Protein AF-A0A7W1GLZ8-F1 (afdb_monomer)

Radius of gyration: 28.2 Å; Cα contacts (8 Å, |Δi|>4): 430; chains: 1; bounding box: 123×37×36 Å

Sequence (224 aa):
MRRMLRWALPVAVAASWLTFAAGAQAREQQVHSVVVGSRVSRSPLETRRFWTVERRAAATPLDRTRSASAAPSWAPPGITGLVGHGISTMGILYVEDQTGALYSCSATSVTSQGQNLIWTAGHCVNDQHVFMISGEFIPGANSPSDTPYGIWPLTAFYTSSTWAQYSSCTTNCPWGSDYAAAVAAPVGGQTLAGRVGSVGIAFGNTNLISAAVAAYGFPTVSPF

Solvent-accessible surface area (backbone atoms only — not comparable to full-atom values): 13041 Å² total; per-residue (Å²): 140,82,86,82,85,81,82,82,79,82,84,79,81,79,82,77,78,80,76,77,74,77,75,80,72,77,72,77,74,81,72,76,67,48,81,41,72,51,70,31,82,50,52,58,68,55,42,60,67,64,60,40,48,67,53,49,63,67,27,41,71,73,69,78,84,65,72,88,61,74,78,55,95,77,55,37,72,58,69,43,82,42,77,35,60,64,36,47,34,25,24,39,27,39,31,25,40,90,86,70,53,48,28,35,38,45,34,31,31,31,70,48,98,80,27,24,36,30,41,36,43,18,62,74,41,28,39,70,63,37,61,44,46,44,37,37,37,22,24,20,28,79,49,56,82,46,48,84,72,38,77,32,24,34,44,33,34,36,31,31,42,60,26,45,74,47,34,64,58,87,71,94,57,70,66,94,38,51,36,25,40,35,34,42,47,67,55,96,90,37,39,51,30,78,74,38,40,54,42,86,85,86,78,94,59,71,83,56,63,68,43,64,42,79,45,68,37,58,71,86,54,85,98,91

Foldseek 3Di:
DDDDDDDDDDDDDDDDDPPPPPPPPVPPPPPPFDKDKDWQPDDPVVQVVPQDLVLLLQAAAPDPDPVCDPDPPLQAPAAAEDAQAQQLQKFWKWFAAPVRHIHIWIWGQADDPQLFKIKGWQLSAAAPLGGTNWMWTAGNDQGSVDRPLHIWTWTMKIFTPQCSVCRHPDPPHPRVRGMIMTGTDDDPNDHSCRRRNHHYDDDPPPVCSNDNDYHYIRHSDPPD

pLDDT: mean 84.25, std 18.51, range [41.81, 98.81]

Nearest PDB structures (foldseek):
  3wy8-assembly1_A  TM=8.470E-01  e=9.009E-10  Paenarthrobacter nicotinovorans
  3cp7-assembly1_B  TM=8.645E-01  e=1.672E-07  unclassified
  7kq2-assembly1_A  TM=3.883E-01  e=2.475E-02  Streptococcus sp.
  7kpz-assembly1_A  TM=3.776E-01  e=8.340E-02  Streptococcus sp.
  2hq7-assembly1_B  TM=4.021E-01  e=2.342E-01  Clostridium acetobutylicum

Secondary structure (DSSP, 8-state):
--------------------------------PPEEEEE-SS-HHHHHHH--HHHHHHPEE-----------TTSPS-EEEEE-TT-TTEEEEEEE-TT--EEEEEEEEE--TTS-EEEE-STTTEETTEE-SEEEEEET-SSTT--TT--EEEEEEEEEHHHHHHTT--SS--GGG--EEEEEPPBTTB-HHHHH--B----S-GGGTT--EEEEE---STT-

Mean predicted aligned error: 10.55 Å

Structure (mmCIF, N/CA/C/O backbone):
data_AF-A0A7W1GLZ8-F1
#
_entry.id   AF-A0A7W1GLZ8-F1
#
loop_
_atom_site.group_PDB
_atom_site.id
_atom_site.type_symbol
_atom_site.label_atom_id
_atom_site.label_alt_id
_atom_site.label_comp_id
_atom_site.label_asym_id
_atom_site.label_entity_id
_atom_site.label_seq_id
_atom_site.pdbx_PDB_ins_code
_atom_site.Cartn_x
_atom_site.Cartn_y
_atom_site.Cartn_z
_atom_site.occupancy
_atom_site.B_iso_or_equiv
_atom_site.auth_seq_id
_atom_site.auth_comp_id
_atom_site.auth_asym_id
_atom_site.auth_atom_id
_atom_site.pdbx_PDB_model_num
ATOM 1 N N . MET A 1 1 ? 108.132 -5.157 -16.145 1.00 46.31 1 MET A N 1
ATOM 2 C CA . MET A 1 1 ? 107.119 -4.094 -16.362 1.00 46.31 1 MET A CA 1
ATOM 3 C C . MET A 1 1 ? 105.725 -4.688 -16.207 1.00 46.31 1 MET A C 1
ATOM 5 O O . MET A 1 1 ? 105.541 -5.819 -16.627 1.00 46.31 1 MET A O 1
ATOM 9 N N . ARG A 1 2 ? 104.784 -3.898 -15.661 1.00 45.34 2 ARG A N 1
ATOM 10 C CA . ARG A 1 2 ? 103.353 -4.168 -15.363 1.00 45.34 2 ARG A CA 1
ATOM 11 C C . ARG A 1 2 ? 103.047 -4.635 -13.930 1.00 45.34 2 ARG A C 1
ATOM 13 O O . ARG A 1 2 ? 102.837 -5.806 -13.653 1.00 45.34 2 ARG A O 1
ATOM 20 N N . ARG A 1 3 ? 102.970 -3.641 -13.032 1.00 45.59 3 ARG A N 1
ATOM 21 C CA . ARG A 1 3 ? 102.191 -3.687 -11.784 1.00 45.59 3 ARG A CA 1
ATOM 22 C C . ARG A 1 3 ? 100.707 -3.769 -12.161 1.00 45.59 3 ARG A C 1
ATOM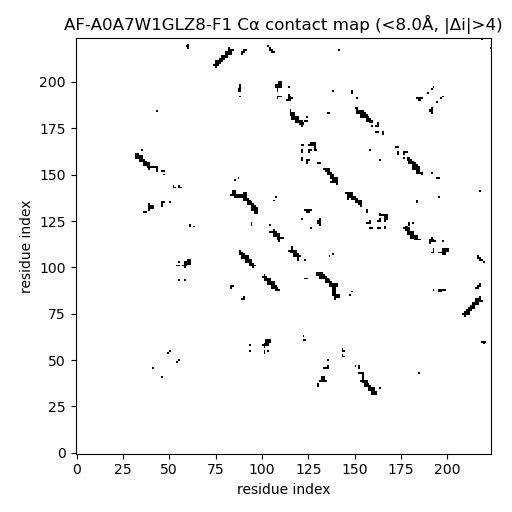 24 O O . ARG A 1 3 ? 100.224 -2.873 -12.848 1.00 45.59 3 ARG A O 1
ATOM 31 N N . MET A 1 4 ? 99.999 -4.817 -11.742 1.00 47.81 4 MET A N 1
ATOM 32 C CA . MET A 1 4 ? 98.540 -4.892 -11.862 1.00 47.81 4 MET A CA 1
ATOM 33 C C . MET A 1 4 ? 97.899 -4.474 -10.539 1.00 47.81 4 MET A C 1
ATOM 35 O O . MET A 1 4 ? 97.968 -5.179 -9.537 1.00 47.81 4 MET A O 1
ATOM 39 N N . LEU A 1 5 ? 97.315 -3.279 -10.571 1.00 46.78 5 LEU A N 1
ATOM 40 C CA . LEU A 1 5 ? 96.496 -2.663 -9.536 1.00 46.78 5 LEU A CA 1
ATOM 41 C C . LEU A 1 5 ? 95.158 -3.422 -9.475 1.00 46.78 5 LEU A C 1
ATOM 43 O O . LEU A 1 5 ? 94.398 -3.393 -10.443 1.00 46.78 5 LEU A O 1
ATOM 47 N N . ARG A 1 6 ? 94.866 -4.123 -8.375 1.00 50.00 6 ARG A N 1
ATOM 48 C CA . ARG A 1 6 ? 93.536 -4.705 -8.137 1.00 50.00 6 ARG A CA 1
ATOM 49 C C . ARG A 1 6 ? 92.705 -3.711 -7.332 1.00 50.00 6 ARG A C 1
ATOM 51 O O . ARG A 1 6 ? 92.988 -3.463 -6.166 1.00 50.00 6 ARG A O 1
ATOM 58 N N . TRP A 1 7 ? 91.715 -3.129 -7.999 1.00 44.78 7 TRP A N 1
ATOM 59 C CA . TRP A 1 7 ? 90.703 -2.257 -7.416 1.00 44.78 7 TRP A CA 1
ATOM 60 C C . TRP A 1 7 ? 89.688 -3.108 -6.646 1.00 44.78 7 TRP A C 1
ATOM 62 O O . TRP A 1 7 ? 89.084 -4.013 -7.219 1.00 44.78 7 TRP A O 1
ATOM 72 N N . ALA A 1 8 ? 89.505 -2.826 -5.356 1.00 52.59 8 ALA A N 1
ATOM 73 C CA . ALA A 1 8 ? 88.387 -3.345 -4.579 1.00 52.59 8 ALA A CA 1
ATOM 74 C C . ALA A 1 8 ? 87.163 -2.454 -4.842 1.00 52.59 8 ALA A C 1
ATOM 76 O O . ALA A 1 8 ? 87.181 -1.264 -4.536 1.00 52.59 8 ALA A O 1
ATOM 77 N N . LEU A 1 9 ? 86.121 -3.019 -5.452 1.00 52.09 9 LEU A N 1
ATOM 78 C CA . LEU A 1 9 ? 84.825 -2.360 -5.607 1.00 52.09 9 LEU A CA 1
ATOM 79 C C . LEU A 1 9 ? 84.100 -2.352 -4.248 1.00 52.09 9 LEU A C 1
ATOM 81 O O . LEU A 1 9 ? 84.011 -3.410 -3.620 1.00 52.09 9 LEU A O 1
ATOM 85 N N . PRO A 1 10 ? 83.570 -1.209 -3.780 1.00 48.53 10 PRO A N 1
ATOM 86 C CA . PRO A 1 10 ? 82.745 -1.177 -2.583 1.00 48.53 10 PRO A CA 1
ATOM 87 C C . PRO A 1 10 ? 81.378 -1.806 -2.880 1.00 48.53 10 PRO A C 1
ATOM 89 O O . PRO A 1 10 ? 80.719 -1.471 -3.864 1.00 48.53 10 PRO A O 1
ATOM 92 N N . VAL A 1 11 ? 80.947 -2.725 -2.016 1.00 53.00 11 VAL A N 1
ATOM 93 C CA . VAL A 1 11 ? 79.592 -3.285 -2.031 1.00 53.00 11 VAL A CA 1
ATOM 94 C C . VAL A 1 11 ? 78.633 -2.197 -1.547 1.00 53.00 11 VAL A C 1
ATOM 96 O O . VAL A 1 11 ? 78.623 -1.846 -0.369 1.00 53.00 11 VAL A O 1
ATOM 99 N N . ALA A 1 12 ? 77.847 -1.636 -2.464 1.00 51.25 12 ALA A N 1
ATOM 100 C CA . ALA A 1 12 ? 76.763 -0.722 -2.131 1.00 51.25 12 ALA A CA 1
ATOM 101 C C . ALA A 1 12 ? 75.600 -1.516 -1.516 1.00 51.25 12 ALA A C 1
ATOM 103 O O . ALA A 1 12 ? 74.990 -2.358 -2.175 1.00 51.25 12 ALA A O 1
ATOM 104 N N . VAL A 1 13 ? 75.289 -1.253 -0.247 1.00 52.81 13 VAL A N 1
ATOM 105 C CA . VAL A 1 13 ? 74.086 -1.770 0.413 1.00 52.81 13 VAL A CA 1
ATOM 106 C C . VAL A 1 13 ? 72.897 -0.943 -0.075 1.00 52.81 13 VAL A C 1
ATOM 108 O O . VAL A 1 13 ? 72.728 0.210 0.317 1.00 52.81 13 VAL A O 1
ATOM 111 N N . ALA A 1 14 ? 72.085 -1.513 -0.963 1.00 52.75 14 ALA A N 1
ATOM 112 C CA . ALA A 1 14 ? 70.836 -0.903 -1.402 1.00 52.75 14 ALA A CA 1
ATOM 113 C C . ALA A 1 14 ? 69.787 -1.019 -0.284 1.00 52.75 14 ALA A C 1
ATOM 115 O O . ALA A 1 14 ? 69.251 -2.098 -0.026 1.00 52.75 14 ALA A O 1
ATOM 116 N N . ALA A 1 15 ? 69.492 0.093 0.390 1.00 51.59 15 ALA A N 1
ATOM 117 C CA . ALA A 1 15 ? 68.358 0.188 1.302 1.00 51.59 15 ALA A CA 1
ATOM 118 C C . ALA A 1 15 ? 67.056 0.091 0.488 1.00 51.59 15 ALA A C 1
ATOM 120 O O . ALA A 1 15 ? 66.660 1.034 -0.197 1.00 51.59 15 ALA A O 1
ATOM 121 N N . SER A 1 16 ? 66.414 -1.078 0.529 1.00 49.75 16 SER A N 1
ATOM 122 C CA . SER A 1 16 ? 65.095 -1.286 -0.068 1.00 49.75 16 SER A CA 1
ATOM 123 C C . SER A 1 16 ? 64.045 -0.591 0.791 1.00 49.75 16 SER A C 1
ATOM 125 O O . SER A 1 16 ? 63.701 -1.060 1.874 1.00 49.75 16 SER A O 1
ATOM 127 N N . TRP A 1 17 ? 63.537 0.539 0.310 1.00 50.44 17 TRP A N 1
ATOM 128 C CA . TRP A 1 17 ? 62.354 1.174 0.874 1.00 50.44 17 TRP A CA 1
ATOM 129 C C . TRP A 1 17 ? 61.128 0.356 0.463 1.00 50.44 17 TRP A C 1
ATOM 131 O O . TRP A 1 17 ? 60.658 0.447 -0.668 1.00 50.44 17 TRP A O 1
ATOM 141 N N . LEU A 1 18 ? 60.627 -0.476 1.378 1.00 53.03 18 LEU A N 1
ATOM 142 C CA . LEU A 1 18 ? 59.309 -1.097 1.261 1.00 53.03 18 LEU A CA 1
ATOM 143 C C . LEU A 1 18 ? 58.254 0.006 1.384 1.00 53.03 18 LEU A C 1
ATOM 145 O O . LEU A 1 18 ? 57.897 0.432 2.483 1.00 53.03 18 LEU A O 1
ATOM 149 N N . THR A 1 19 ? 57.762 0.489 0.249 1.00 53.84 19 THR A N 1
ATOM 150 C CA . THR A 1 19 ? 56.535 1.277 0.196 1.00 53.84 19 THR A CA 1
ATOM 151 C C . THR A 1 19 ? 55.372 0.354 0.542 1.00 53.84 19 THR A C 1
ATOM 153 O O . THR A 1 19 ? 54.873 -0.402 -0.288 1.00 53.84 19 THR A O 1
ATOM 156 N N . PHE A 1 20 ? 54.924 0.404 1.796 1.00 53.62 20 PHE A N 1
ATOM 157 C CA . PHE A 1 20 ? 53.601 -0.093 2.146 1.00 53.62 20 PHE A CA 1
ATOM 158 C C . PHE A 1 20 ? 52.585 0.801 1.434 1.00 53.62 20 PHE A C 1
ATOM 160 O O . PHE A 1 20 ? 52.230 1.874 1.920 1.00 53.62 20 PHE A O 1
ATOM 167 N N . ALA A 1 21 ? 52.138 0.379 0.252 1.00 56.97 21 ALA A N 1
ATOM 168 C CA . ALA A 1 21 ? 50.895 0.874 -0.304 1.00 56.97 21 ALA A CA 1
ATOM 169 C C . ALA A 1 21 ? 49.805 0.463 0.688 1.00 56.97 21 ALA A C 1
ATOM 171 O O . ALA A 1 21 ? 49.402 -0.699 0.736 1.00 56.97 21 ALA A O 1
ATOM 172 N N . ALA A 1 22 ? 49.398 1.401 1.545 1.00 54.47 22 ALA A N 1
ATOM 173 C CA . ALA A 1 22 ? 48.204 1.259 2.351 1.00 54.47 22 ALA A CA 1
ATOM 174 C C . ALA A 1 22 ? 47.055 1.043 1.367 1.00 54.47 22 ALA A C 1
ATOM 176 O O . ALA A 1 22 ? 46.570 1.985 0.740 1.00 54.47 22 ALA A O 1
ATOM 177 N N . GLY A 1 23 ? 46.687 -0.221 1.159 1.00 46.03 23 GLY A N 1
ATOM 178 C CA . GLY A 1 23 ? 45.487 -0.569 0.433 1.00 46.03 23 GLY A CA 1
ATOM 179 C C . GLY A 1 23 ? 44.349 0.115 1.163 1.00 46.03 23 GLY A C 1
ATOM 180 O O . GLY A 1 23 ? 44.008 -0.272 2.279 1.00 46.03 23 GLY A O 1
ATOM 181 N N . ALA A 1 24 ? 43.795 1.161 0.557 1.00 53.69 24 ALA A N 1
ATOM 182 C CA . ALA A 1 24 ? 42.497 1.666 0.938 1.00 53.69 24 ALA A CA 1
ATOM 183 C C . ALA A 1 24 ? 41.511 0.533 0.643 1.00 53.69 24 ALA A C 1
ATOM 185 O O . ALA A 1 24 ? 40.946 0.440 -0.444 1.00 53.69 24 ALA A O 1
ATOM 186 N N . GLN A 1 25 ? 41.356 -0.387 1.595 1.00 45.81 25 GLN A N 1
ATOM 187 C CA . GLN A 1 25 ? 40.176 -1.221 1.654 1.00 45.81 25 GLN A CA 1
ATOM 188 C C . GLN A 1 25 ? 39.034 -0.230 1.820 1.00 45.81 25 GLN A C 1
ATOM 190 O O . GLN A 1 25 ? 38.859 0.353 2.891 1.00 45.81 25 GLN A O 1
ATOM 195 N N . ALA A 1 26 ? 38.316 0.025 0.727 1.00 52.03 26 ALA A N 1
ATOM 196 C CA . ALA A 1 26 ? 37.009 0.638 0.788 1.00 52.03 26 ALA A CA 1
ATOM 197 C C . ALA A 1 26 ? 36.192 -0.251 1.724 1.00 52.03 26 ALA A C 1
ATOM 199 O O . ALA A 1 26 ? 35.759 -1.343 1.363 1.00 52.03 26 ALA A O 1
ATOM 200 N N . ARG A 1 27 ? 36.107 0.168 2.986 1.00 46.62 27 ARG A N 1
ATOM 201 C CA . ARG A 1 27 ? 35.254 -0.454 3.978 1.00 46.62 27 ARG A CA 1
ATOM 202 C C . ARG A 1 27 ? 33.853 -0.173 3.470 1.00 46.62 27 ARG A C 1
ATOM 204 O O . ARG A 1 27 ? 33.373 0.947 3.619 1.00 46.62 27 ARG A O 1
ATOM 211 N N . GLU A 1 28 ? 33.263 -1.148 2.791 1.00 50.19 28 GLU A N 1
ATOM 212 C CA . GLU A 1 28 ? 31.844 -1.152 2.475 1.00 50.19 28 GLU A CA 1
ATOM 213 C C . GLU A 1 28 ? 31.136 -0.918 3.806 1.00 50.19 28 GLU A C 1
ATOM 215 O O . GLU A 1 28 ? 31.154 -1.763 4.705 1.00 50.19 28 GLU A O 1
ATOM 220 N N . GLN A 1 29 ? 30.686 0.319 4.021 1.00 44.31 29 GLN A N 1
ATOM 221 C CA . GLN A 1 29 ? 29.969 0.658 5.229 1.00 44.31 29 GLN A CA 1
ATOM 222 C C . GLN A 1 29 ? 28.715 -0.190 5.177 1.00 44.31 29 GLN A C 1
ATOM 224 O O . GLN A 1 29 ? 27.845 0.020 4.337 1.00 44.31 29 GLN A O 1
ATOM 229 N N . GLN A 1 30 ? 28.655 -1.172 6.067 1.00 45.03 30 GLN A N 1
ATOM 230 C CA . GLN A 1 30 ? 27.452 -1.922 6.341 1.00 45.03 30 GLN A CA 1
ATOM 231 C C . GLN A 1 30 ? 26.459 -0.934 6.966 1.00 45.03 30 GLN A C 1
ATOM 233 O O . GLN A 1 30 ? 26.357 -0.796 8.184 1.00 45.03 30 GLN A O 1
ATOM 238 N N . VAL A 1 31 ? 25.799 -0.140 6.124 1.00 50.78 31 VAL A N 1
ATOM 239 C CA . VAL A 1 31 ? 24.723 0.747 6.542 1.00 50.78 31 VAL A CA 1
ATOM 240 C C . VAL A 1 31 ? 23.562 -0.179 6.858 1.00 50.78 31 VAL A C 1
ATOM 242 O O . VAL A 1 31 ? 22.832 -0.612 5.971 1.00 50.78 31 VAL A O 1
ATOM 245 N N . HIS A 1 32 ? 23.420 -0.549 8.129 1.00 58.69 32 HIS A N 1
ATOM 246 C CA . HIS A 1 32 ? 22.191 -1.163 8.600 1.00 58.69 32 HIS A CA 1
ATOM 247 C C . HIS A 1 32 ? 21.078 -0.140 8.380 1.00 58.69 32 HIS A C 1
ATOM 249 O O . HIS A 1 32 ? 20.978 0.843 9.112 1.00 58.69 32 HIS A O 1
ATOM 255 N N . SER A 1 33 ? 20.280 -0.327 7.329 1.00 66.88 33 SER A N 1
ATOM 256 C CA . SER A 1 33 ? 19.120 0.517 7.089 1.00 66.88 33 SER A CA 1
ATOM 257 C C . SER A 1 33 ? 18.171 0.363 8.276 1.00 66.88 33 SER A C 1
ATOM 259 O O . SER A 1 33 ? 17.666 -0.734 8.531 1.00 66.88 33 SER A O 1
ATOM 261 N N . VAL A 1 34 ? 17.948 1.442 9.017 1.00 89.25 34 VAL A N 1
ATOM 262 C CA . VAL A 1 34 ? 16.998 1.454 10.131 1.00 89.25 34 VAL A CA 1
ATOM 263 C C . VAL A 1 34 ? 15.594 1.572 9.546 1.00 89.25 34 VAL A C 1
ATOM 265 O O . VAL A 1 34 ? 15.394 2.271 8.556 1.00 89.25 34 VAL A O 1
ATOM 268 N N . VAL A 1 35 ? 14.607 0.894 10.130 1.00 95.00 35 VAL A N 1
ATOM 269 C CA . VAL A 1 35 ? 13.206 1.104 9.747 1.00 95.00 35 VAL A CA 1
ATOM 270 C C . VAL A 1 35 ? 12.736 2.430 10.339 1.00 95.00 35 VAL A C 1
ATOM 272 O O . VAL A 1 35 ? 12.800 2.631 11.551 1.00 95.00 35 VAL A O 1
ATOM 275 N N . VAL A 1 36 ? 12.244 3.322 9.487 1.00 97.50 36 VAL A N 1
ATOM 276 C CA . VAL A 1 36 ? 11.600 4.582 9.876 1.00 97.50 36 VAL A CA 1
ATOM 277 C C . VAL A 1 36 ? 10.119 4.516 9.530 1.00 97.50 36 VAL A C 1
ATOM 279 O O . VAL A 1 36 ? 9.726 3.794 8.613 1.00 97.50 36 VAL A O 1
ATOM 282 N N . GLY A 1 37 ? 9.278 5.252 10.253 1.00 96.88 37 GLY A N 1
ATOM 283 C CA . GLY A 1 37 ? 7.843 5.210 10.008 1.00 96.88 37 GLY A CA 1
ATOM 284 C C . GLY A 1 37 ? 7.071 6.394 10.560 1.00 96.88 37 GLY A C 1
ATOM 285 O O . GLY A 1 37 ? 7.564 7.147 11.399 1.00 96.88 37 GLY A O 1
ATOM 286 N N . SER A 1 38 ? 5.836 6.515 10.086 1.00 97.44 38 SER A N 1
ATOM 287 C CA . SER A 1 38 ? 4.868 7.527 10.497 1.00 97.44 38 SER A CA 1
ATOM 288 C C . SER A 1 38 ? 3.511 6.882 10.755 1.00 97.44 38 SER A C 1
ATOM 290 O O . SER A 1 38 ? 3.121 5.931 10.074 1.00 97.44 38 SER A O 1
ATOM 292 N N . ARG A 1 39 ? 2.775 7.399 11.742 1.00 96.62 39 ARG A N 1
ATOM 293 C CA . ARG A 1 39 ? 1.366 7.041 11.931 1.00 96.62 39 ARG A CA 1
ATOM 294 C C . ARG A 1 39 ? 0.509 7.892 11.006 1.00 96.62 39 ARG A C 1
ATOM 296 O O . ARG A 1 39 ? 0.737 9.091 10.877 1.00 96.62 39 ARG A O 1
ATOM 303 N N . VAL A 1 40 ? -0.507 7.273 10.421 1.00 92.56 40 VAL A N 1
ATOM 304 C CA . VAL A 1 40 ? -1.546 7.999 9.688 1.00 92.56 40 VAL A CA 1
ATOM 305 C C . VAL A 1 40 ? -2.346 8.812 10.700 1.00 92.56 40 VAL A C 1
ATOM 307 O O . VAL A 1 40 ? -2.795 8.278 11.715 1.00 92.56 40 VAL A O 1
ATOM 310 N N . SER A 1 41 ? -2.483 10.114 10.451 1.00 80.69 41 SER A N 1
ATOM 311 C CA . SER A 1 41 ? -3.130 11.043 11.385 1.00 80.69 41 SER A CA 1
ATOM 312 C C . SER A 1 41 ? -4.651 10.886 11.413 1.00 80.69 41 SER A C 1
ATOM 314 O O . SER A 1 41 ? -5.274 11.144 12.441 1.00 80.69 41 SER A O 1
ATOM 316 N N . ARG A 1 42 ? -5.252 10.441 10.304 1.00 89.69 42 ARG A N 1
ATOM 317 C CA . ARG A 1 42 ? -6.696 10.206 10.191 1.00 89.69 42 ARG A CA 1
ATOM 318 C C . ARG A 1 42 ? -7.100 8.857 10.767 1.00 89.69 42 ARG A C 1
ATOM 320 O O . ARG A 1 42 ? -6.430 7.846 10.563 1.00 89.69 42 ARG A O 1
ATOM 327 N N . SER A 1 43 ? -8.261 8.816 11.410 1.00 93.94 43 SER A N 1
ATOM 328 C CA . SER A 1 43 ? -8.869 7.556 11.829 1.00 93.94 43 SER A CA 1
ATOM 329 C C . SER A 1 43 ? -9.290 6.704 10.619 1.00 93.94 43 SER A C 1
ATOM 331 O O . SER A 1 43 ? -9.528 7.224 9.520 1.00 93.94 43 SER A O 1
ATOM 333 N N . PRO A 1 44 ? -9.474 5.383 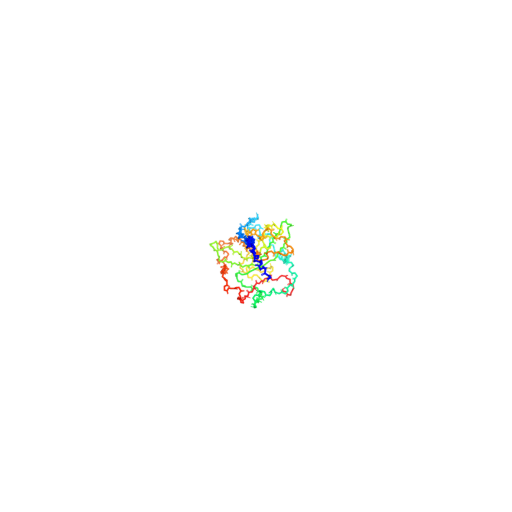10.799 1.00 95.75 44 PRO A N 1
ATOM 334 C CA . PRO A 1 44 ? -9.993 4.520 9.740 1.00 95.75 44 PRO A CA 1
ATOM 335 C C . PRO A 1 44 ? -11.366 4.953 9.206 1.00 95.75 44 PRO A C 1
ATOM 337 O O . PRO A 1 44 ? -11.659 4.796 8.022 1.00 95.75 44 PRO A O 1
ATOM 340 N N . LEU A 1 45 ? -12.232 5.508 10.062 1.00 95.00 45 LEU A N 1
ATOM 341 C CA . LEU A 1 45 ? -13.541 6.000 9.632 1.00 95.00 45 LEU A CA 1
ATOM 342 C C . LEU A 1 45 ? -13.414 7.262 8.774 1.00 95.00 45 LEU A C 1
ATOM 344 O O . LEU A 1 45 ? -14.082 7.359 7.748 1.00 95.00 45 LEU A O 1
ATOM 348 N N . GLU A 1 46 ? -12.561 8.202 9.176 1.00 96.25 46 GLU A N 1
ATOM 349 C CA . GLU A 1 46 ? -12.299 9.419 8.402 1.00 96.25 46 GLU A CA 1
ATOM 350 C C . GLU A 1 46 ? -11.662 9.092 7.056 1.00 96.25 46 GLU A C 1
ATOM 352 O O . GLU A 1 46 ? -12.095 9.627 6.042 1.00 96.25 46 GLU A O 1
ATOM 357 N N . THR A 1 47 ? -10.715 8.153 7.023 1.00 96.81 47 THR A N 1
ATOM 358 C CA . THR A 1 47 ? -10.073 7.694 5.783 1.00 96.81 47 THR A CA 1
ATOM 359 C C . THR A 1 47 ? -11.099 7.149 4.786 1.00 96.81 47 THR A C 1
ATOM 361 O O . THR A 1 47 ? -11.125 7.598 3.645 1.00 96.81 47 THR A O 1
ATOM 364 N N . ARG A 1 48 ? -12.027 6.282 5.223 1.00 95.00 48 ARG A N 1
ATOM 365 C CA . ARG A 1 48 ? -13.090 5.754 4.338 1.00 95.00 48 ARG A CA 1
ATOM 366 C C . ARG A 1 48 ? -14.074 6.815 3.851 1.00 95.00 48 ARG A C 1
ATOM 368 O O . ARG A 1 48 ? -14.677 6.654 2.800 1.00 95.00 48 ARG A O 1
ATOM 375 N N . ARG A 1 49 ? -14.306 7.867 4.641 1.00 96.50 49 ARG A N 1
ATOM 376 C CA . ARG A 1 49 ? -15.164 8.993 4.229 1.00 96.50 49 ARG A CA 1
ATOM 377 C C . ARG A 1 49 ? -14.440 9.928 3.269 1.00 96.50 49 ARG A C 1
ATOM 379 O O . ARG A 1 49 ? -15.081 10.561 2.436 1.00 96.50 49 ARG A O 1
ATOM 386 N N . PHE A 1 50 ? -13.124 10.033 3.416 1.00 96.75 50 PHE A N 1
ATOM 387 C CA . PHE A 1 50 ? -12.279 10.834 2.552 1.00 96.75 50 PHE A CA 1
ATOM 388 C C . PHE A 1 50 ? -12.192 10.214 1.155 1.00 96.75 50 PHE A C 1
ATOM 390 O O . PHE A 1 50 ? -12.532 10.883 0.182 1.00 96.75 50 PHE A O 1
ATOM 397 N N . TRP A 1 51 ? -11.819 8.940 1.041 1.00 97.38 51 TRP A N 1
ATOM 398 C CA . TRP A 1 51 ? -11.648 8.259 -0.245 1.00 97.38 51 TRP A CA 1
ATOM 399 C C . TRP A 1 51 ? -12.977 7.835 -0.881 1.00 97.38 51 TRP A C 1
ATOM 401 O O . TRP A 1 51 ? -13.443 6.702 -0.772 1.00 97.38 51 TRP A O 1
ATOM 411 N N . THR A 1 52 ? -13.602 8.769 -1.593 1.00 98.00 52 THR A N 1
ATOM 412 C CA . THR A 1 52 ? -14.773 8.478 -2.426 1.00 98.00 52 THR A CA 1
ATOM 413 C C . THR A 1 52 ? -14.365 7.811 -3.743 1.00 98.00 52 THR A C 1
ATOM 415 O O . THR A 1 52 ? -13.183 7.755 -4.087 1.00 98.00 52 THR A O 1
ATOM 418 N N . VAL A 1 53 ? -15.337 7.301 -4.507 1.00 97.25 53 VAL A N 1
ATOM 419 C CA . VAL A 1 53 ? -15.082 6.770 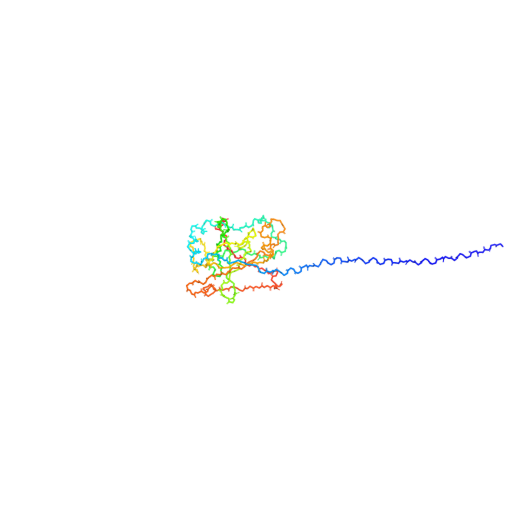-5.861 1.00 97.25 53 VAL A CA 1
ATOM 420 C C . VAL A 1 53 ? -14.459 7.848 -6.752 1.00 97.25 53 VAL A C 1
ATOM 422 O O . VAL A 1 53 ? -13.525 7.567 -7.493 1.00 97.25 53 VAL A O 1
ATOM 425 N N . GLU A 1 54 ? -14.916 9.093 -6.632 1.00 97.62 54 GLU A N 1
ATOM 426 C CA . GLU A 1 54 ? -14.416 10.228 -7.411 1.00 97.62 54 GLU A CA 1
ATOM 427 C C . GLU A 1 54 ? -12.960 10.544 -7.061 1.00 97.62 54 GLU A C 1
ATOM 429 O O . GLU A 1 54 ? -12.147 10.746 -7.957 1.00 97.62 54 GLU A O 1
ATOM 434 N N . ARG A 1 55 ? -12.601 10.532 -5.769 1.00 97.62 55 ARG A N 1
ATOM 435 C CA . ARG A 1 55 ? -11.205 10.732 -5.343 1.00 97.62 55 ARG A CA 1
ATOM 436 C C . ARG A 1 55 ? -10.294 9.600 -5.804 1.00 97.62 55 ARG A C 1
ATOM 438 O O . ARG A 1 55 ? -9.181 9.866 -6.241 1.00 97.62 55 ARG A O 1
ATOM 445 N N . ARG A 1 56 ? -10.775 8.357 -5.754 1.00 97.19 56 ARG A N 1
ATOM 446 C CA . ARG A 1 56 ? -10.052 7.194 -6.287 1.00 97.19 56 ARG A CA 1
ATOM 447 C C . ARG A 1 56 ? -9.863 7.279 -7.800 1.00 97.19 56 ARG A C 1
ATOM 449 O O . ARG A 1 56 ? -8.792 6.953 -8.292 1.00 97.19 56 ARG A O 1
ATOM 456 N N . ALA A 1 57 ? -10.874 7.742 -8.529 1.00 95.06 57 ALA A N 1
ATOM 457 C CA . ALA A 1 57 ? -10.802 7.929 -9.976 1.00 95.06 57 ALA A CA 1
ATOM 458 C C . ALA A 1 57 ? -9.904 9.109 -10.385 1.00 95.06 57 ALA A C 1
ATOM 460 O O . ALA A 1 57 ? -9.327 9.086 -11.465 1.00 95.06 57 ALA A O 1
ATOM 461 N N . ALA A 1 58 ? -9.782 10.129 -9.532 1.00 94.94 58 ALA A N 1
ATOM 462 C CA . ALA A 1 58 ? -8.916 11.285 -9.757 1.00 94.94 58 ALA A CA 1
ATOM 463 C C . ALA A 1 58 ? -7.453 11.055 -9.340 1.00 94.94 58 ALA A C 1
ATOM 465 O O . ALA A 1 58 ? -6.602 11.893 -9.634 1.00 94.94 58 ALA A O 1
ATOM 466 N N . ALA A 1 59 ? -7.162 9.961 -8.632 1.00 95.81 59 ALA A N 1
ATOM 467 C CA . ALA A 1 59 ? -5.819 9.651 -8.172 1.00 95.81 59 ALA A CA 1
ATOM 468 C C . ALA A 1 59 ? -4.901 9.316 -9.355 1.00 95.81 59 ALA A C 1
ATOM 470 O O . ALA A 1 59 ? -5.232 8.477 -10.193 1.00 95.81 59 ALA A O 1
ATOM 471 N N . THR A 1 60 ? -3.730 9.945 -9.414 1.00 94.25 60 THR A N 1
ATOM 472 C CA . THR A 1 60 ? -2.755 9.722 -10.491 1.00 94.25 60 THR A CA 1
ATOM 473 C C . THR A 1 60 ? -1.735 8.650 -10.096 1.00 94.25 60 THR A C 1
ATOM 475 O O . THR A 1 60 ? -1.499 8.447 -8.906 1.00 94.25 60 THR A O 1
ATOM 478 N N . PRO A 1 61 ? -1.113 7.916 -11.033 1.00 91.31 61 PRO A N 1
ATOM 479 C CA . PRO A 1 61 ? 0.009 7.049 -10.681 1.00 91.31 61 PRO A CA 1
ATOM 480 C C . PRO A 1 61 ? 1.128 7.861 -10.026 1.00 91.31 61 PRO A C 1
ATOM 482 O O . PRO A 1 61 ? 1.548 8.883 -10.578 1.00 91.31 61 PRO A O 1
ATOM 485 N N . LEU A 1 62 ? 1.648 7.401 -8.886 1.00 88.25 62 LEU A N 1
ATOM 486 C CA . LEU A 1 62 ? 2.875 7.964 -8.312 1.00 88.25 62 LEU A CA 1
ATOM 487 C C . LEU A 1 62 ? 4.104 7.320 -8.954 1.00 88.25 62 LEU A C 1
ATOM 489 O O . LEU A 1 62 ? 4.969 6.767 -8.284 1.00 88.25 62 LEU A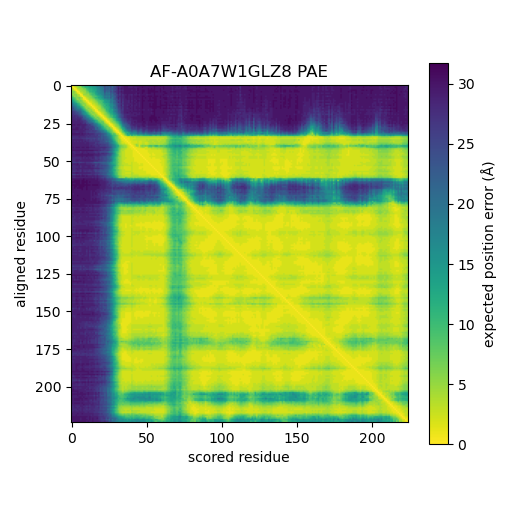 O 1
ATOM 493 N N . ASP A 1 63 ? 4.182 7.386 -10.277 1.00 74.06 63 ASP A N 1
ATOM 494 C CA . ASP A 1 63 ? 5.343 6.882 -10.986 1.00 74.06 63 ASP A CA 1
ATOM 495 C C . ASP A 1 63 ? 6.446 7.938 -10.934 1.00 74.06 63 ASP A C 1
ATOM 497 O O . ASP A 1 63 ? 6.376 8.992 -11.573 1.00 74.06 63 ASP A O 1
ATOM 501 N N . ARG A 1 64 ? 7.524 7.647 -10.203 1.00 65.81 64 ARG A N 1
ATOM 502 C CA . ARG A 1 64 ? 8.788 8.350 -10.433 1.00 65.81 64 ARG A CA 1
ATOM 503 C C . ARG A 1 64 ? 9.186 8.051 -11.872 1.00 65.81 64 ARG A C 1
ATOM 505 O O . ARG A 1 64 ? 9.395 6.886 -12.203 1.00 65.81 64 ARG A O 1
ATOM 512 N N . THR A 1 65 ? 9.281 9.076 -12.726 1.00 49.50 65 THR A N 1
ATOM 513 C CA . THR A 1 65 ? 9.718 8.930 -14.121 1.00 49.50 65 THR A CA 1
ATOM 514 C C . THR A 1 65 ? 11.096 8.284 -14.160 1.00 49.50 65 THR A C 1
ATOM 516 O O . THR A 1 65 ? 12.131 8.950 -14.191 1.00 49.50 65 THR A O 1
ATOM 519 N N . ARG A 1 66 ? 11.123 6.958 -14.212 1.00 50.62 66 ARG A N 1
ATOM 520 C CA . ARG A 1 66 ? 12.176 6.235 -14.881 1.00 50.62 66 ARG A CA 1
ATOM 521 C C . ARG A 1 66 ? 11.909 6.540 -16.344 1.00 50.62 66 ARG A C 1
ATOM 523 O O . ARG A 1 66 ? 10.978 5.979 -16.914 1.00 50.62 66 ARG A O 1
ATOM 530 N N . SER A 1 67 ? 12.685 7.440 -16.960 1.00 41.81 67 SER A N 1
ATOM 531 C CA . SER A 1 67 ? 12.855 7.375 -18.419 1.00 41.81 67 SER A CA 1
ATOM 532 C C . SER A 1 67 ? 13.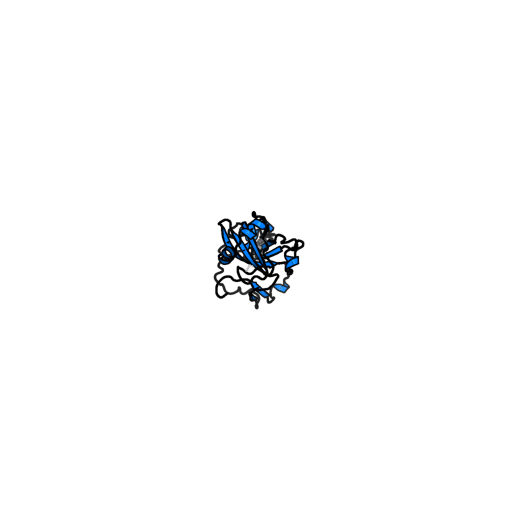012 5.900 -18.720 1.00 41.81 67 SER A C 1
ATOM 534 O O . SER A 1 67 ? 13.899 5.313 -18.094 1.00 41.81 67 SER A O 1
ATOM 536 N N . ALA A 1 68 ? 12.101 5.313 -19.508 1.00 45.66 68 ALA A N 1
ATOM 537 C CA . ALA A 1 68 ? 12.042 3.882 -19.784 1.00 45.66 68 ALA A CA 1
ATOM 538 C C . ALA A 1 68 ? 13.405 3.454 -20.330 1.00 45.66 68 ALA A C 1
ATOM 540 O O . ALA A 1 68 ? 13.700 3.502 -21.517 1.00 45.66 68 ALA A O 1
ATOM 541 N N . SER A 1 69 ? 14.297 3.165 -19.403 1.00 47.88 69 SER A N 1
ATOM 542 C CA . SER A 1 69 ? 15.666 2.796 -19.636 1.00 47.88 69 SER A CA 1
ATOM 543 C C . SER A 1 69 ? 15.558 1.303 -19.760 1.00 47.88 69 SER A C 1
ATOM 545 O O . SER A 1 69 ? 14.914 0.670 -18.915 1.00 47.88 69 SER A O 1
ATOM 547 N N . ALA A 1 70 ? 16.121 0.779 -20.851 1.00 46.66 70 ALA A N 1
ATOM 548 C CA . ALA A 1 70 ? 16.204 -0.648 -21.098 1.00 46.66 70 ALA A CA 1
ATOM 549 C C . ALA A 1 70 ? 16.446 -1.375 -19.772 1.00 46.66 70 ALA A C 1
ATOM 551 O O . ALA A 1 70 ? 17.250 -0.904 -18.952 1.00 46.66 70 ALA A O 1
ATOM 552 N N . ALA A 1 71 ? 15.695 -2.460 -19.547 1.00 52.81 71 ALA A N 1
ATOM 553 C CA . ALA A 1 71 ? 15.861 -3.281 -18.359 1.00 52.81 71 ALA A CA 1
ATOM 554 C C . ALA A 1 71 ? 17.369 -3.463 -18.123 1.00 52.81 71 ALA A C 1
ATOM 556 O O . ALA A 1 71 ? 18.091 -3.760 -19.082 1.00 52.81 71 ALA A O 1
ATOM 557 N N . PRO A 1 72 ? 17.873 -3.164 -16.913 1.00 53.53 72 PRO A N 1
ATOM 558 C CA . PRO A 1 72 ? 19.302 -3.194 -16.678 1.00 53.53 72 PRO A CA 1
ATOM 559 C C . PRO A 1 72 ? 19.843 -4.565 -17.084 1.00 53.53 72 PRO A C 1
ATOM 561 O O . PRO A 1 72 ? 19.148 -5.561 -16.927 1.00 53.53 72 PRO A O 1
ATOM 564 N N . SER A 1 73 ? 21.079 -4.645 -17.574 1.00 52.66 73 SER A N 1
ATOM 565 C CA . SER A 1 73 ? 21.665 -5.915 -18.039 1.00 52.66 73 SER A CA 1
ATOM 566 C C . SER A 1 73 ? 21.735 -7.008 -16.960 1.00 52.66 73 SER A C 1
ATOM 568 O O . SER A 1 73 ? 21.978 -8.165 -17.280 1.00 52.66 73 SER A O 1
ATOM 570 N N . TRP A 1 74 ? 21.547 -6.638 -15.687 1.00 55.34 74 TRP A N 1
ATOM 571 C CA . TRP A 1 74 ? 21.452 -7.541 -14.539 1.00 55.34 74 TRP A CA 1
ATOM 572 C C . TRP A 1 74 ? 20.016 -7.952 -14.182 1.00 55.34 74 TRP A C 1
ATOM 574 O O . TRP A 1 74 ? 19.842 -8.790 -13.300 1.00 55.34 74 TRP A O 1
ATOM 584 N N . ALA A 1 75 ? 18.990 -7.375 -14.819 1.00 55.34 75 ALA A N 1
ATOM 585 C CA . ALA A 1 75 ? 17.618 -7.820 -14.630 1.00 55.34 75 ALA A CA 1
ATOM 586 C C . ALA A 1 75 ? 17.522 -9.277 -15.103 1.00 55.34 75 ALA A C 1
ATOM 588 O O . ALA A 1 75 ? 17.914 -9.567 -16.240 1.00 55.34 75 ALA A O 1
ATOM 589 N N . PRO A 1 76 ? 17.039 -10.201 -14.257 1.00 56.66 76 PRO A N 1
ATOM 590 C CA . PRO A 1 76 ? 16.908 -11.585 -14.662 1.00 56.66 76 PRO A CA 1
ATOM 591 C C . PRO A 1 76 ? 16.022 -11.675 -15.912 1.00 56.66 76 PRO A C 1
ATOM 593 O O . PRO A 1 76 ? 14.989 -10.996 -15.985 1.00 56.66 76 PRO A O 1
ATOM 596 N N . PRO A 1 77 ? 16.404 -12.480 -16.919 1.00 59.78 77 PRO A N 1
ATOM 597 C CA . PRO A 1 77 ? 15.521 -12.742 -18.042 1.00 59.78 77 PRO A CA 1
ATOM 598 C C . PRO A 1 77 ? 14.203 -13.335 -17.519 1.00 59.78 77 PRO A C 1
ATOM 600 O O . PRO A 1 77 ? 14.209 -14.240 -16.688 1.00 59.78 77 PRO A O 1
ATOM 603 N N . GLY A 1 78 ? 13.068 -12.825 -18.010 1.00 62.88 78 GLY A N 1
ATOM 604 C CA . GLY A 1 78 ? 11.749 -13.387 -17.695 1.00 62.88 78 GLY A CA 1
ATOM 605 C C . GLY A 1 78 ? 10.931 -12.662 -16.621 1.00 62.88 78 GLY A C 1
ATOM 606 O O . GLY A 1 78 ? 10.142 -13.313 -15.939 1.00 62.88 78 GLY A O 1
ATOM 607 N N . ILE A 1 79 ? 11.058 -11.336 -16.476 1.00 69.56 79 ILE A N 1
ATOM 608 C CA . ILE A 1 79 ? 10.042 -10.549 -15.756 1.00 69.56 79 ILE A CA 1
ATOM 609 C C . ILE A 1 79 ? 8.796 -10.435 -16.641 1.00 69.56 79 ILE A C 1
ATOM 611 O O . ILE A 1 79 ? 8.847 -9.814 -17.702 1.00 69.56 79 ILE A O 1
ATOM 615 N N . THR A 1 80 ? 7.678 -11.012 -16.202 1.00 78.62 80 THR A N 1
ATOM 616 C CA . THR A 1 80 ? 6.375 -10.845 -16.868 1.00 78.62 80 THR A CA 1
ATOM 617 C C . THR A 1 80 ? 5.504 -9.908 -16.044 1.00 78.62 80 THR A C 1
ATOM 619 O O . THR A 1 80 ? 5.188 -10.219 -14.897 1.00 78.62 80 THR A O 1
ATOM 622 N N . GLY A 1 81 ? 5.127 -8.763 -16.618 1.00 82.12 81 GLY A N 1
ATOM 623 C CA . GLY A 1 81 ? 4.156 -7.845 -16.023 1.00 82.12 81 GLY A CA 1
ATOM 624 C C . GLY A 1 81 ? 2.729 -8.333 -16.267 1.00 82.12 81 GLY A C 1
ATOM 625 O O . GLY A 1 81 ? 2.362 -8.604 -17.409 1.00 82.12 81 GLY A O 1
ATOM 626 N N . LEU A 1 82 ? 1.937 -8.453 -15.206 1.00 88.94 82 LEU A N 1
ATOM 627 C CA . LEU A 1 82 ? 0.562 -8.939 -15.231 1.00 88.94 82 LEU A CA 1
ATOM 628 C C . LEU A 1 82 ? -0.362 -7.961 -14.504 1.00 88.94 82 LEU A C 1
ATOM 630 O O . LEU A 1 82 ? 0.019 -7.315 -13.528 1.00 88.94 82 LEU A O 1
ATOM 634 N N . VAL A 1 83 ? -1.606 -7.881 -14.966 1.00 91.25 83 VAL A N 1
ATOM 635 C CA . VAL A 1 83 ? -2.652 -7.129 -14.272 1.00 91.25 83 VAL A CA 1
ATOM 636 C C . VAL A 1 83 ? -3.164 -7.971 -13.101 1.00 91.25 83 VAL A C 1
ATOM 638 O O . VAL A 1 83 ? -3.512 -9.138 -13.278 1.00 91.25 83 VAL A O 1
ATOM 641 N N . GLY A 1 84 ? -3.194 -7.390 -11.899 1.00 91.06 84 GLY A N 1
ATOM 642 C CA . GLY A 1 84 ? -3.544 -8.077 -10.647 1.00 91.06 84 GLY A CA 1
ATOM 643 C C . GLY A 1 84 ? -5.045 -8.224 -10.365 1.00 91.06 84 GLY A C 1
ATOM 644 O O . GLY A 1 84 ? -5.424 -8.585 -9.251 1.00 91.06 84 GLY A O 1
ATOM 645 N N . HIS A 1 85 ? -5.898 -7.924 -11.342 1.00 93.06 85 HIS A N 1
ATOM 646 C CA . HIS A 1 85 ? -7.354 -7.888 -11.205 1.00 93.06 85 HIS A CA 1
ATOM 647 C C . HIS A 1 85 ? -7.931 -9.172 -10.588 1.00 93.06 85 HIS A C 1
ATOM 649 O O . HIS A 1 85 ? -7.608 -10.283 -11.008 1.00 93.06 85 HIS A O 1
ATOM 655 N N . GLY A 1 86 ? -8.785 -9.023 -9.572 1.00 94.12 86 GLY A N 1
ATOM 656 C CA . GLY A 1 86 ? -9.427 -10.135 -8.863 1.00 94.12 86 GLY A CA 1
ATOM 657 C C . GLY A 1 86 ? -8.522 -10.983 -7.956 1.00 94.12 86 GLY A C 1
ATOM 658 O O . GLY A 1 86 ? -9.037 -11.849 -7.247 1.00 94.12 86 GLY A O 1
ATOM 659 N N . ILE A 1 87 ? -7.204 -10.757 -7.914 1.00 97.38 87 ILE A N 1
ATOM 660 C CA . ILE A 1 87 ? -6.317 -11.474 -6.987 1.00 97.38 87 ILE A CA 1
ATOM 661 C C . ILE A 1 87 ? -6.561 -10.942 -5.576 1.00 97.38 87 ILE A C 1
ATOM 663 O O . ILE A 1 87 ? -6.277 -9.785 -5.287 1.00 97.38 87 ILE A O 1
ATOM 667 N N . SER A 1 88 ? -7.057 -11.789 -4.671 1.00 98.19 88 SER A N 1
ATOM 668 C CA . SER A 1 88 ? -7.485 -11.345 -3.338 1.00 98.19 88 SER A CA 1
ATOM 669 C C . SER A 1 88 ? -6.371 -10.678 -2.535 1.00 98.19 88 SER A C 1
ATOM 671 O O . SER A 1 88 ? -6.614 -9.695 -1.846 1.00 98.19 88 SER A O 1
ATOM 673 N N . THR A 1 89 ? -5.140 -11.174 -2.628 1.00 98.50 89 THR A N 1
ATOM 674 C CA . THR A 1 89 ? -4.008 -10.642 -1.863 1.00 98.50 89 THR A CA 1
ATOM 675 C C . THR A 1 89 ? -3.417 -9.367 -2.453 1.00 98.50 89 THR A C 1
ATOM 677 O O . THR A 1 89 ? -2.617 -8.732 -1.777 1.00 98.50 89 THR A O 1
ATOM 680 N N . MET A 1 90 ? -3.778 -8.967 -3.671 1.00 98.25 90 MET A N 1
ATOM 681 C CA . MET A 1 90 ? -3.175 -7.834 -4.379 1.00 98.25 90 MET A CA 1
ATOM 682 C C . MET A 1 90 ? -4.232 -6.775 -4.658 1.00 98.25 90 MET A C 1
ATOM 684 O O . MET A 1 90 ? -5.402 -7.098 -4.800 1.00 98.25 90 MET A O 1
ATOM 688 N N . GLY A 1 91 ? -3.859 -5.504 -4.729 1.00 97.56 91 GLY A N 1
ATOM 689 C CA . GLY A 1 91 ? -4.853 -4.458 -4.942 1.00 97.56 91 GLY A CA 1
ATOM 690 C C . GLY A 1 91 ? -4.283 -3.087 -5.233 1.00 97.56 91 GLY A C 1
ATOM 691 O O . GLY A 1 91 ? -3.066 -2.871 -5.197 1.00 97.56 91 GLY A O 1
ATOM 692 N N . ILE A 1 92 ? -5.208 -2.156 -5.453 1.00 97.56 92 ILE A N 1
ATOM 693 C CA . ILE A 1 92 ? -4.899 -0.740 -5.611 1.00 97.56 92 ILE A CA 1
ATOM 694 C C . ILE A 1 92 ? -4.648 -0.143 -4.227 1.00 97.56 92 ILE A C 1
ATOM 696 O O . ILE A 1 92 ? -5.427 -0.337 -3.289 1.00 97.56 92 ILE A O 1
ATOM 700 N N . LEU A 1 93 ? -3.543 0.580 -4.105 1.00 98.19 93 LEU A N 1
ATOM 701 C CA . LEU A 1 93 ? -3.204 1.395 -2.951 1.00 98.19 93 LEU A CA 1
ATOM 702 C C . LEU A 1 93 ? -3.457 2.857 -3.312 1.00 98.19 93 LEU A C 1
ATOM 704 O O . LEU A 1 93 ? -2.803 3.382 -4.207 1.00 98.19 93 LEU A O 1
ATOM 708 N N . TYR A 1 94 ? -4.368 3.510 -2.603 1.00 98.12 94 TYR A N 1
ATOM 709 C CA . TYR A 1 94 ? -4.585 4.948 -2.711 1.00 98.12 94 TYR A CA 1
ATOM 710 C C . TYR A 1 94 ? -3.900 5.661 -1.555 1.00 98.12 94 TYR A C 1
ATOM 712 O O . TYR A 1 94 ? -4.029 5.230 -0.407 1.00 98.12 94 TYR A O 1
ATOM 720 N N . VAL A 1 95 ? -3.178 6.741 -1.844 1.00 97.62 95 VAL A N 1
ATOM 721 C CA . VAL A 1 95 ? -2.461 7.539 -0.839 1.00 97.62 95 VAL A CA 1
ATOM 722 C C . VAL A 1 95 ? -2.571 9.027 -1.126 1.00 97.62 95 VAL A C 1
ATOM 724 O O . VAL A 1 95 ? -2.800 9.442 -2.258 1.00 97.62 95 VAL A O 1
ATOM 727 N N . GLU A 1 96 ? -2.437 9.829 -0.079 1.00 97.19 96 GLU A N 1
ATOM 728 C CA . GLU A 1 96 ? -2.467 11.287 -0.157 1.00 97.19 96 GLU A CA 1
ATOM 729 C C . GLU A 1 96 ? -1.221 11.872 0.499 1.00 97.19 96 GLU A C 1
ATOM 731 O O . GLU A 1 96 ? -0.828 11.437 1.589 1.00 97.19 96 GLU A O 1
ATOM 736 N N . ASP A 1 97 ? -0.639 12.885 -0.138 1.00 95.88 97 ASP A N 1
ATOM 737 C CA . ASP A 1 97 ? 0.495 13.631 0.400 1.00 95.88 97 ASP A CA 1
ATOM 738 C C . ASP A 1 97 ? 0.074 14.855 1.235 1.00 95.88 97 ASP A C 1
ATOM 740 O O . ASP A 1 97 ? -1.090 15.239 1.336 1.00 95.88 97 ASP A O 1
ATOM 744 N N . GLN A 1 98 ? 1.052 15.515 1.846 1.00 94.31 98 GLN A N 1
ATOM 745 C CA . GLN A 1 98 ? 0.870 16.721 2.656 1.00 94.31 98 GLN A CA 1
ATOM 746 C C . GLN A 1 98 ? 0.276 17.926 1.904 1.00 94.31 98 GLN A C 1
ATOM 748 O O . GLN A 1 98 ? -0.143 18.888 2.548 1.00 94.31 98 GLN A O 1
ATOM 753 N N . THR A 1 99 ? 0.270 17.911 0.569 1.00 95.25 99 THR A N 1
ATOM 754 C CA . THR A 1 99 ? -0.315 18.970 -0.269 1.00 95.25 99 THR A CA 1
ATOM 755 C C . THR A 1 99 ? -1.785 18.705 -0.599 1.00 95.25 99 THR A C 1
ATOM 757 O O . THR A 1 99 ? -2.471 19.596 -1.101 1.00 95.25 99 THR A O 1
ATOM 760 N N . GLY A 1 100 ? -2.283 17.505 -0.280 1.00 95.50 100 GLY A N 1
ATOM 761 C CA . GLY A 1 100 ? -3.618 17.035 -0.640 1.00 95.50 100 GLY A CA 1
ATOM 762 C C . GLY A 1 100 ? -3.681 16.387 -2.025 1.00 95.50 100 GLY A C 1
ATOM 763 O O . GLY A 1 100 ? -4.781 16.114 -2.513 1.00 95.50 100 GLY A O 1
ATOM 764 N N . ALA A 1 101 ? -2.537 16.149 -2.674 1.00 96.75 101 ALA A N 1
ATOM 765 C CA . ALA A 1 101 ? -2.501 15.421 -3.934 1.00 96.75 101 ALA A CA 1
ATOM 766 C C . ALA A 1 101 ? -2.779 13.933 -3.692 1.00 96.75 101 ALA A C 1
ATOM 768 O O . ALA A 1 101 ? -2.378 13.365 -2.675 1.00 96.75 101 ALA A O 1
ATOM 769 N N . LEU A 1 102 ? -3.499 13.320 -4.633 1.00 97.19 102 LEU A N 1
ATOM 770 C CA . LEU A 1 102 ? -4.010 11.958 -4.528 1.00 97.19 102 LEU A CA 1
ATOM 771 C C . LEU A 1 102 ? -3.298 11.063 -5.526 1.00 97.19 102 LEU A C 1
ATOM 773 O O . LEU A 1 102 ? -3.273 11.367 -6.720 1.00 97.19 102 LEU A O 1
ATOM 777 N N . TYR A 1 103 ? -2.808 9.930 -5.044 1.00 96.81 103 TYR A N 1
ATOM 778 C CA . TYR A 1 103 ? -2.070 8.991 -5.863 1.00 96.81 103 TYR A CA 1
ATOM 779 C C . TYR A 1 103 ? -2.607 7.570 -5.780 1.00 96.81 103 TYR A C 1
ATOM 781 O O . TYR A 1 103 ? -3.247 7.174 -4.802 1.00 96.81 103 TYR A O 1
ATOM 789 N N . SER A 1 104 ? -2.318 6.808 -6.828 1.00 96.38 104 SER A N 1
ATOM 790 C CA . SER A 1 104 ? -2.565 5.378 -6.940 1.00 96.38 104 SER A CA 1
ATOM 791 C C . SER A 1 104 ? -1.243 4.628 -7.109 1.00 96.38 104 SER A C 1
ATOM 793 O O . SER A 1 104 ? -0.327 5.071 -7.801 1.00 96.38 104 SER A O 1
ATOM 795 N N . CYS A 1 105 ? -1.165 3.490 -6.436 1.00 97.12 105 CYS A N 1
ATOM 796 C CA . CYS A 1 105 ? -0.058 2.550 -6.406 1.00 97.12 105 CYS A CA 1
ATOM 797 C C . CYS A 1 105 ? -0.615 1.119 -6.421 1.00 97.12 105 CYS A C 1
ATOM 799 O O . CYS A 1 105 ? -1.824 0.892 -6.359 1.00 97.12 105 CYS A O 1
ATOM 801 N N . SER A 1 106 ? 0.277 0.129 -6.438 1.00 97.25 106 SER A N 1
ATOM 802 C CA . SER A 1 106 ? -0.067 -1.277 -6.194 1.00 97.25 106 SER A CA 1
ATOM 803 C C . SER A 1 106 ? 0.474 -1.739 -4.843 1.00 97.25 106 SER A C 1
ATOM 805 O O . SER A 1 106 ? 1.538 -1.297 -4.399 1.00 97.25 106 SER A O 1
ATOM 807 N N . ALA A 1 107 ? -0.236 -2.650 -4.185 1.00 98.25 107 ALA A N 1
ATOM 808 C CA . ALA A 1 107 ? 0.244 -3.286 -2.964 1.00 98.25 107 ALA A CA 1
ATOM 809 C C . ALA A 1 107 ? -0.225 -4.739 -2.855 1.00 98.25 107 ALA A C 1
ATOM 811 O O . ALA A 1 107 ? -1.141 -5.177 -3.552 1.00 98.25 107 ALA A O 1
ATOM 812 N N . THR A 1 108 ? 0.425 -5.497 -1.975 1.00 98.62 108 THR A N 1
ATOM 813 C CA . THR A 1 108 ? 0.092 -6.900 -1.703 1.00 98.62 108 THR A CA 1
ATOM 814 C C . THR A 1 108 ? 0.020 -7.157 -0.203 1.00 98.62 108 THR A C 1
ATOM 816 O O . THR A 1 108 ? 0.907 -6.737 0.533 1.00 98.62 108 THR A O 1
ATOM 819 N N . SER A 1 109 ? -0.998 -7.878 0.266 1.00 98.81 109 SER A N 1
ATOM 820 C CA . SER A 1 109 ? -1.063 -8.392 1.633 1.00 98.81 109 SER A CA 1
ATOM 821 C C . SER A 1 109 ? -0.021 -9.487 1.842 1.00 98.81 109 SER A C 1
ATOM 823 O O . SER A 1 109 ? -0.004 -10.499 1.135 1.00 98.81 109 SER A O 1
ATOM 825 N N . VAL A 1 110 ? 0.845 -9.294 2.834 1.00 98.69 110 VAL A N 1
ATOM 826 C CA . VAL A 1 110 ? 1.945 -10.214 3.141 1.00 98.69 110 VAL A CA 1
ATOM 827 C C . VAL A 1 110 ? 1.822 -10.785 4.544 1.00 98.69 110 VAL A C 1
ATOM 829 O O . VAL A 1 110 ? 1.237 -10.180 5.446 1.00 98.69 110 VAL A O 1
ATOM 832 N N . THR A 1 111 ? 2.371 -11.985 4.720 1.00 98.44 111 THR A N 1
ATOM 833 C CA . THR A 1 111 ? 2.315 -12.706 5.990 1.00 98.44 111 THR A CA 1
ATOM 834 C C . THR A 1 111 ? 2.989 -11.891 7.088 1.00 98.44 111 THR A C 1
ATOM 836 O O . THR A 1 111 ? 4.155 -11.515 6.984 1.00 98.44 111 THR A O 1
ATOM 839 N N . SER A 1 112 ? 2.252 -11.633 8.166 1.00 97.50 112 SER A N 1
ATOM 840 C CA . SER A 1 112 ? 2.744 -10.919 9.341 1.00 97.50 112 SER A CA 1
ATOM 841 C C . SER A 1 112 ? 2.038 -11.412 10.601 1.00 97.50 112 SER A C 1
ATOM 843 O O . SER A 1 112 ? 0.910 -11.903 10.540 1.00 97.50 112 SER A O 1
ATOM 845 N N . GLN A 1 113 ? 2.680 -11.253 11.763 1.00 96.81 113 GLN A N 1
ATOM 846 C CA . GLN A 1 113 ? 2.097 -11.646 13.053 1.00 96.81 113 GLN A CA 1
ATOM 847 C C . GLN A 1 113 ? 0.749 -10.949 13.313 1.00 96.81 113 GLN A C 1
ATOM 849 O O . GLN A 1 113 ? -0.181 -11.569 13.821 1.00 96.81 113 GLN A O 1
ATOM 854 N N . GLY A 1 114 ? 0.637 -9.671 12.934 1.00 96.56 114 GLY A N 1
ATOM 855 C CA . GLY A 1 114 ? -0.587 -8.876 13.070 1.00 96.56 114 GLY A CA 1
ATOM 856 C C . GLY A 1 114 ? -1.639 -9.126 11.985 1.00 96.56 114 GLY A C 1
ATOM 857 O O . GLY A 1 114 ? -2.736 -8.581 12.087 1.00 96.56 114 GLY A O 1
ATOM 858 N N . GLN A 1 115 ? -1.333 -9.933 10.958 1.00 98.62 115 GLN A N 1
ATOM 859 C CA . GLN A 1 115 ? -2.235 -10.255 9.841 1.00 98.62 115 GLN A CA 1
ATOM 860 C C . GLN A 1 115 ? -2.780 -9.020 9.100 1.00 98.62 115 GLN A C 1
ATOM 862 O O . GLN A 1 115 ? -3.896 -9.017 8.581 1.00 98.62 115 GLN A O 1
ATOM 867 N N . ASN A 1 116 ? -2.010 -7.937 9.082 1.00 98.62 116 ASN A N 1
ATOM 868 C CA . ASN A 1 116 ? -2.486 -6.625 8.651 1.00 98.62 116 ASN A CA 1
ATOM 869 C C . ASN A 1 116 ? -1.436 -5.808 7.895 1.00 98.62 116 ASN A C 1
ATOM 871 O O . ASN A 1 116 ? -1.547 -4.587 7.822 1.00 98.62 116 ASN A O 1
ATOM 875 N N . LEU A 1 117 ? -0.415 -6.467 7.348 1.00 98.50 117 LEU A N 1
ATOM 876 C CA . LEU A 1 117 ? 0.672 -5.793 6.651 1.00 98.50 117 LEU A CA 1
ATOM 877 C C . LEU A 1 117 ? 0.459 -5.882 5.139 1.00 98.50 117 LEU A C 1
ATOM 879 O O . LEU A 1 117 ? 0.159 -6.955 4.610 1.00 98.50 117 LEU A O 1
ATOM 883 N N . ILE A 1 118 ? 0.632 -4.751 4.460 1.00 98.81 118 I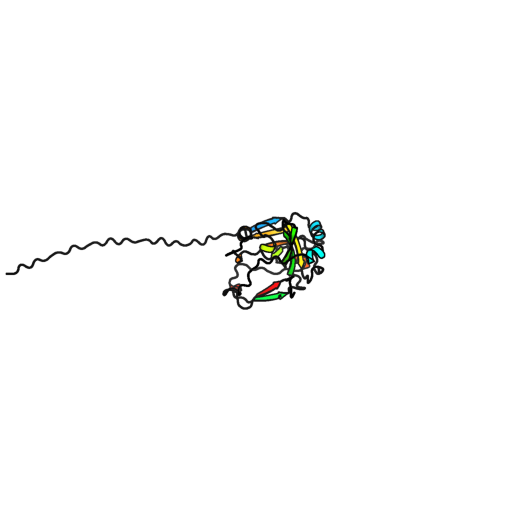LE A N 1
ATOM 884 C CA . ILE A 1 118 ? 0.788 -4.695 3.008 1.00 98.81 118 ILE A CA 1
ATOM 885 C C . ILE A 1 118 ? 2.218 -4.309 2.646 1.00 98.81 118 ILE A C 1
ATOM 887 O O . ILE A 1 118 ? 2.844 -3.517 3.350 1.00 98.81 118 ILE A O 1
ATOM 891 N N . TRP A 1 119 ? 2.719 -4.868 1.551 1.00 98.62 119 TRP A N 1
ATOM 892 C CA . TRP A 1 119 ? 4.013 -4.552 0.962 1.00 98.62 119 TRP A CA 1
ATOM 893 C C . TRP A 1 119 ? 3.825 -3.757 -0.330 1.00 98.62 119 TRP A C 1
ATOM 895 O O . TRP A 1 119 ? 2.934 -4.069 -1.126 1.00 98.62 119 TRP A O 1
ATOM 905 N N . THR A 1 120 ? 4.637 -2.719 -0.518 1.00 98.19 120 THR A N 1
ATOM 906 C CA . THR A 1 120 ? 4.559 -1.781 -1.649 1.00 98.19 120 THR A CA 1
ATOM 907 C C . THR A 1 120 ? 5.914 -1.089 -1.874 1.00 98.19 120 THR A C 1
ATOM 909 O O . THR A 1 120 ? 6.904 -1.432 -1.221 1.00 98.19 120 THR A O 1
ATOM 912 N N . ALA A 1 121 ? 5.978 -0.139 -2.806 1.00 97.06 121 ALA A N 1
ATOM 913 C CA . ALA A 1 121 ? 7.163 0.677 -3.048 1.00 97.06 121 ALA A CA 1
ATOM 914 C C . ALA A 1 121 ? 7.352 1.744 -1.956 1.00 97.06 121 ALA A C 1
ATOM 916 O O . ALA A 1 121 ? 6.395 2.214 -1.338 1.00 97.06 121 ALA A O 1
ATOM 917 N N . GLY A 1 122 ? 8.599 2.150 -1.737 1.00 96.81 122 GLY A N 1
ATOM 918 C CA . GLY A 1 122 ? 8.969 3.225 -0.823 1.00 96.81 122 GLY A CA 1
ATOM 919 C C . GLY A 1 122 ? 8.287 4.543 -1.177 1.00 96.81 122 GLY A C 1
ATOM 920 O O . GLY A 1 122 ? 7.687 5.163 -0.297 1.00 96.81 122 GLY A O 1
ATOM 921 N N . HIS A 1 123 ? 8.318 4.946 -2.451 1.00 95.88 123 HIS A N 1
ATOM 922 C CA . HIS A 1 123 ? 7.702 6.202 -2.905 1.00 95.88 123 HIS A CA 1
ATOM 923 C C . HIS A 1 123 ? 6.191 6.251 -2.632 1.00 95.88 123 HIS A C 1
ATOM 925 O O . HIS A 1 123 ? 5.655 7.313 -2.341 1.00 95.88 123 HIS A O 1
ATOM 931 N N . CYS A 1 124 ? 5.503 5.105 -2.625 1.00 97.19 124 CYS A N 1
ATOM 932 C CA . CYS A 1 124 ? 4.074 5.038 -2.309 1.00 97.19 124 CYS A CA 1
ATOM 933 C C . CYS A 1 124 ? 3.755 5.384 -0.848 1.00 97.19 124 CYS A C 1
ATOM 935 O O . CYS A 1 124 ? 2.595 5.618 -0.527 1.00 97.19 124 CYS A O 1
ATOM 937 N N . VAL A 1 125 ? 4.742 5.395 0.056 1.00 97.50 125 VAL A N 1
ATOM 938 C CA . VAL A 1 125 ? 4.525 5.720 1.478 1.00 97.50 125 VAL A CA 1
ATOM 939 C C . VAL A 1 125 ? 5.346 6.909 1.966 1.00 97.50 125 VAL A C 1
ATOM 941 O O . VAL A 1 125 ? 4.937 7.571 2.919 1.00 97.50 125 VAL A O 1
ATOM 944 N N . ASN A 1 126 ? 6.506 7.161 1.359 1.00 96.88 126 ASN A N 1
ATOM 945 C CA . ASN A 1 126 ? 7.387 8.280 1.654 1.00 96.88 126 ASN A CA 1
ATOM 946 C C . ASN A 1 126 ? 7.998 8.802 0.354 1.00 96.88 126 ASN A C 1
ATOM 948 O O . ASN A 1 126 ? 8.793 8.106 -0.279 1.00 96.88 126 ASN A O 1
ATOM 952 N N . ASP A 1 127 ? 7.662 10.035 0.003 1.00 94.38 127 ASP A N 1
ATOM 953 C CA . ASP A 1 127 ? 8.131 10.702 -1.204 1.00 94.38 127 ASP A CA 1
ATOM 954 C C . ASP A 1 127 ? 8.543 12.136 -0.865 1.00 94.38 127 ASP A C 1
ATOM 956 O O . ASP A 1 127 ? 7.989 12.750 0.048 1.00 94.38 127 ASP A O 1
ATOM 960 N N . GLN A 1 128 ? 9.559 12.670 -1.548 1.00 93.81 128 GLN A N 1
ATOM 961 C CA . GLN A 1 128 ? 10.087 14.015 -1.257 1.00 93.81 128 GLN A CA 1
ATOM 962 C C . GLN A 1 128 ? 10.441 14.223 0.231 1.00 93.81 128 GLN A C 1
ATOM 964 O O . GLN A 1 128 ? 10.225 15.297 0.790 1.00 93.81 128 GLN A O 1
ATOM 969 N N . HIS A 1 129 ? 10.988 13.189 0.878 1.00 95.19 129 HIS A N 1
ATOM 970 C CA . HIS A 1 129 ? 11.320 13.127 2.311 1.00 95.19 129 HIS A CA 1
ATOM 971 C C . HIS A 1 129 ? 10.133 13.175 3.281 1.00 95.19 129 HIS A C 1
ATOM 973 O O . HIS A 1 129 ? 10.342 13.262 4.495 1.00 95.19 129 HIS A O 1
ATOM 979 N N . VAL A 1 130 ? 8.895 13.086 2.796 1.00 96.50 130 VAL A N 1
ATOM 980 C CA . VAL A 1 130 ? 7.689 13.211 3.619 1.00 96.50 130 VAL A CA 1
ATOM 981 C C . VAL A 1 130 ? 6.833 11.956 3.497 1.00 96.50 130 VAL A C 1
ATOM 983 O O . VAL A 1 130 ? 6.698 11.371 2.428 1.00 96.50 130 VAL A O 1
ATOM 986 N N . PHE A 1 131 ? 6.278 11.503 4.622 1.00 97.62 131 PHE A N 1
ATOM 987 C CA . PHE A 1 131 ? 5.335 10.388 4.627 1.00 97.62 131 PHE A CA 1
ATOM 988 C C . PHE A 1 131 ? 3.957 10.820 4.129 1.00 97.62 131 PHE A C 1
ATOM 990 O O . PHE A 1 131 ? 3.486 11.904 4.474 1.00 97.62 131 PHE A O 1
ATOM 997 N N . MET A 1 132 ? 3.283 9.916 3.418 1.00 96.94 132 MET A N 1
ATOM 998 C CA . MET A 1 132 ? 1.869 10.059 3.078 1.00 96.94 132 MET A CA 1
ATOM 999 C C . MET A 1 132 ? 1.030 10.250 4.348 1.00 96.94 132 MET A C 1
ATOM 1001 O O . MET A 1 132 ? 1.299 9.650 5.396 1.00 96.94 132 MET A O 1
ATOM 1005 N N . ILE A 1 133 ? -0.002 11.085 4.260 1.00 96.00 133 ILE A N 1
ATOM 1006 C CA . ILE A 1 133 ? -0.827 11.494 5.408 1.00 96.00 133 ILE A CA 1
ATOM 1007 C C . ILE A 1 133 ? -2.131 10.700 5.523 1.00 96.00 133 ILE A C 1
ATOM 1009 O O . ILE A 1 133 ? -2.780 10.722 6.570 1.00 96.00 133 ILE A O 1
ATOM 1013 N N . SER A 1 134 ? -2.519 9.993 4.463 1.00 95.88 134 SER A N 1
ATOM 1014 C CA . SER A 1 134 ? -3.684 9.113 4.416 1.00 95.88 134 SER A CA 1
ATOM 1015 C C . SER A 1 134 ? -3.474 8.030 3.366 1.00 95.88 134 SER A C 1
ATOM 1017 O O . SER A 1 134 ? -2.714 8.216 2.418 1.00 95.88 134 SER A O 1
ATOM 1019 N N . GLY A 1 135 ? -4.163 6.903 3.522 1.00 97.69 135 GLY A N 1
ATOM 1020 C CA . GLY A 1 135 ? -4.232 5.905 2.470 1.00 97.69 135 GLY A CA 1
ATOM 1021 C C . GLY A 1 135 ? -5.183 4.762 2.780 1.00 97.69 135 GLY A C 1
ATOM 1022 O O . GLY A 1 135 ? -5.505 4.496 3.941 1.00 97.69 135 GLY A O 1
ATOM 1023 N N . GLU A 1 136 ? -5.619 4.081 1.731 1.00 98.56 136 GLU A N 1
ATOM 1024 C CA . GLU A 1 136 ? -6.427 2.871 1.807 1.00 98.56 136 GLU A CA 1
ATOM 1025 C C . GLU A 1 136 ? -5.988 1.843 0.768 1.00 98.56 136 GLU A C 1
ATOM 1027 O O . GLU A 1 136 ? -5.532 2.177 -0.324 1.00 98.56 136 GLU A O 1
ATOM 1032 N N . PHE A 1 137 ? -6.128 0.574 1.129 1.00 98.75 137 PHE A N 1
ATOM 1033 C CA . PHE A 1 137 ? -5.851 -0.557 0.259 1.00 98.75 137 PHE A CA 1
ATOM 1034 C C . PHE A 1 137 ? -7.156 -1.235 -0.151 1.00 98.75 137 PHE A C 1
ATOM 1036 O O . PHE A 1 137 ? -8.010 -1.509 0.700 1.00 98.75 137 PHE A O 1
ATOM 1043 N N . ILE A 1 138 ? -7.299 -1.524 -1.444 1.00 98.44 138 ILE A N 1
ATOM 1044 C CA . ILE A 1 138 ? -8.480 -2.183 -2.005 1.00 98.44 138 ILE A CA 1
ATOM 1045 C C . ILE A 1 138 ? -8.052 -3.461 -2.734 1.00 98.44 138 ILE A C 1
ATOM 1047 O O . ILE A 1 138 ? -7.721 -3.425 -3.922 1.00 98.44 138 ILE A O 1
ATOM 1051 N N . PRO A 1 139 ? -8.026 -4.597 -2.018 1.00 98.38 139 PRO A N 1
ATOM 1052 C CA . PRO A 1 139 ? -7.663 -5.878 -2.593 1.00 98.38 139 PRO A CA 1
ATOM 1053 C C . PRO A 1 139 ? -8.665 -6.325 -3.663 1.00 98.38 139 PRO A C 1
ATOM 1055 O O . PRO A 1 139 ? -9.873 -6.120 -3.520 1.00 98.38 139 PRO A O 1
ATOM 1058 N N . GLY A 1 140 ? -8.152 -6.959 -4.716 1.00 97.06 140 GLY A N 1
ATOM 1059 C CA . GLY A 1 140 ? -8.882 -7.518 -5.852 1.00 97.06 140 GLY A CA 1
ATOM 1060 C C . GLY A 1 140 ? -9.566 -6.505 -6.769 1.00 97.06 140 GLY A C 1
ATOM 1061 O O . GLY A 1 140 ? -10.257 -6.941 -7.683 1.00 97.06 140 GLY A O 1
ATOM 1062 N N . ALA A 1 141 ? -9.415 -5.200 -6.526 1.00 95.38 141 ALA A N 1
ATOM 1063 C CA . ALA A 1 141 ? -10.126 -4.165 -7.267 1.00 95.38 141 ALA A CA 1
ATOM 1064 C C . ALA A 1 141 ? -9.675 -4.065 -8.725 1.00 95.38 141 ALA A C 1
ATOM 1066 O O . ALA A 1 141 ? -8.480 -4.034 -9.012 1.00 95.38 141 ALA A O 1
ATOM 1067 N N . ASN A 1 142 ? -10.642 -3.919 -9.626 1.00 91.62 142 ASN A N 1
ATOM 1068 C CA . ASN A 1 142 ? -10.397 -3.734 -11.059 1.00 91.62 142 ASN A CA 1
ATOM 1069 C C . ASN A 1 142 ? -10.706 -2.309 -11.537 1.00 91.62 142 ASN A C 1
ATOM 1071 O O . ASN A 1 142 ? -10.522 -1.983 -12.706 1.00 91.62 142 ASN A O 1
ATOM 1075 N N . SER A 1 143 ? -11.258 -1.470 -10.660 1.00 91.81 143 SER A N 1
ATOM 1076 C CA . SER A 1 143 ? -11.630 -0.091 -10.964 1.00 91.81 143 SER A CA 1
ATOM 1077 C C . SER A 1 143 ? -11.763 0.736 -9.678 1.00 91.81 143 SER A C 1
ATOM 1079 O O . SER A 1 143 ? -11.872 0.168 -8.587 1.00 91.81 143 SER A O 1
ATOM 1081 N N . PRO A 1 144 ? -11.843 2.076 -9.776 1.00 93.25 144 PRO A N 1
ATOM 1082 C CA . PRO A 1 144 ? -12.069 2.946 -8.623 1.00 93.25 144 PRO A CA 1
ATOM 1083 C C . PRO A 1 144 ? -13.374 2.702 -7.858 1.00 93.25 144 PRO A C 1
ATOM 1085 O O . PRO A 1 144 ? -13.502 3.179 -6.736 1.00 93.25 144 PRO A O 1
ATOM 1088 N N . SER A 1 145 ? -14.370 2.024 -8.434 1.00 94.75 145 SER A N 1
ATOM 1089 C CA . SER A 1 145 ? -15.630 1.705 -7.746 1.00 94.75 145 SER A CA 1
ATOM 1090 C C . SER A 1 145 ? -15.668 0.283 -7.189 1.00 94.75 145 SER A C 1
ATOM 1092 O O . SER A 1 145 ? -16.513 -0.009 -6.341 1.00 94.75 145 SER A O 1
ATOM 1094 N N . ASP A 1 146 ? -14.743 -0.576 -7.610 1.00 94.69 146 ASP A N 1
ATOM 1095 C CA . ASP A 1 146 ? -14.704 -1.986 -7.248 1.00 94.69 146 ASP A CA 1
ATOM 1096 C C . ASP A 1 146 ? -14.035 -2.198 -5.882 1.00 94.69 146 ASP A C 1
ATOM 1098 O O . ASP A 1 146 ? -12.962 -1.663 -5.610 1.00 94.69 146 ASP A O 1
ATOM 1102 N N . THR A 1 147 ? -14.690 -2.945 -4.988 1.00 96.69 147 THR A N 1
ATOM 1103 C CA . THR A 1 147 ? -14.217 -3.203 -3.612 1.00 96.69 147 THR A CA 1
ATOM 1104 C C . THR A 1 147 ? -14.512 -4.642 -3.158 1.00 96.69 147 THR A C 1
ATOM 1106 O O . THR A 1 147 ? -15.101 -4.860 -2.093 1.00 96.69 147 THR A O 1
ATOM 1109 N N . PRO A 1 148 ? -14.098 -5.669 -3.924 1.00 97.12 148 PRO A N 1
ATOM 1110 C CA . PRO A 1 148 ? -14.592 -7.041 -3.759 1.00 97.12 148 PRO A CA 1
ATOM 1111 C C . PRO A 1 148 ? -14.217 -7.650 -2.401 1.00 97.12 148 PRO A C 1
ATOM 1113 O O . PRO A 1 148 ? -14.961 -8.447 -1.819 1.00 97.12 148 PRO A O 1
ATOM 1116 N N . TYR A 1 149 ? -13.088 -7.213 -1.842 1.00 98.00 149 TYR A N 1
ATOM 1117 C CA . TYR A 1 149 ? -12.609 -7.624 -0.526 1.00 98.00 149 TYR A CA 1
ATOM 1118 C C . TYR A 1 149 ? -12.654 -6.500 0.516 1.00 98.00 149 TYR A C 1
ATOM 1120 O O . TYR A 1 149 ? -12.033 -6.603 1.576 1.00 98.00 149 TYR A O 1
ATOM 1128 N N . GLY A 1 150 ? -13.440 -5.457 0.245 1.00 97.44 150 GLY A N 1
ATOM 1129 C CA . GLY A 1 150 ? -13.606 -4.297 1.108 1.00 97.44 150 GLY A CA 1
ATOM 1130 C C . GLY A 1 150 ? -12.494 -3.259 0.970 1.00 97.44 150 GLY A C 1
ATOM 1131 O O . GLY A 1 150 ? -11.545 -3.410 0.206 1.00 97.44 150 GLY A O 1
ATOM 1132 N N . ILE A 1 151 ? -12.650 -2.184 1.736 1.00 98.50 151 ILE A N 1
ATOM 1133 C CA . ILE A 1 151 ? -11.726 -1.051 1.797 1.00 98.50 151 ILE A CA 1
ATOM 1134 C C . ILE A 1 151 ? -10.972 -1.129 3.119 1.00 98.50 151 ILE A C 1
ATOM 1136 O O . ILE A 1 151 ? -11.612 -1.185 4.175 1.00 98.50 151 ILE A O 1
ATOM 1140 N N . TRP A 1 152 ? -9.642 -1.087 3.064 1.00 98.75 152 TRP A N 1
ATOM 1141 C CA . TRP A 1 152 ? -8.756 -1.260 4.214 1.00 98.75 152 TRP A CA 1
ATOM 1142 C C . TRP A 1 152 ? -7.954 0.016 4.490 1.00 98.75 152 TRP A C 1
ATOM 1144 O O . TRP A 1 152 ? -6.901 0.220 3.885 1.00 98.75 152 TRP A O 1
ATOM 1154 N N . PRO A 1 153 ? -8.420 0.883 5.407 1.00 98.62 153 PRO A N 1
ATOM 1155 C CA . PRO A 1 153 ? -7.693 2.088 5.794 1.00 98.62 153 PRO A CA 1
ATOM 1156 C C . PRO A 1 153 ? -6.333 1.767 6.398 1.00 98.62 153 PRO A C 1
ATOM 1158 O O . PRO A 1 153 ? -6.214 0.840 7.202 1.00 98.62 153 PRO A O 1
ATOM 1161 N N . LEU A 1 154 ? -5.329 2.571 6.075 1.00 98.62 154 LEU A N 1
ATOM 1162 C CA . LEU A 1 154 ? -3.988 2.432 6.626 1.00 98.62 154 LEU A CA 1
ATOM 1163 C C . LEU A 1 154 ? -3.833 3.256 7.906 1.00 98.62 154 LEU A C 1
ATOM 1165 O O . LEU A 1 154 ? -4.456 4.298 8.088 1.00 98.62 154 LEU A O 1
ATOM 1169 N N . THR A 1 155 ? -3.003 2.759 8.816 1.00 98.38 155 THR A N 1
ATOM 1170 C CA . THR A 1 155 ? -2.790 3.327 10.159 1.00 98.38 155 THR A CA 1
ATOM 1171 C C . THR A 1 155 ? -1.338 3.695 10.421 1.00 98.38 155 THR A C 1
ATOM 1173 O O . THR A 1 155 ? -1.051 4.520 11.290 1.00 98.38 155 THR A O 1
ATOM 1176 N N . ALA A 1 156 ? -0.409 3.102 9.674 1.00 98.38 156 ALA A N 1
ATOM 1177 C CA . ALA A 1 156 ? 1.005 3.411 9.756 1.00 98.38 156 ALA A CA 1
ATOM 1178 C C . ALA A 1 156 ? 1.717 3.053 8.453 1.00 98.38 156 ALA A C 1
ATOM 1180 O O . ALA A 1 156 ? 1.332 2.104 7.765 1.00 98.38 156 ALA A O 1
ATOM 1181 N N . PHE A 1 157 ? 2.779 3.798 8.179 1.00 98.56 157 PHE A N 1
ATOM 1182 C CA . PHE A 1 157 ? 3.679 3.639 7.049 1.00 98.56 157 PHE A CA 1
ATOM 1183 C C . PHE A 1 157 ? 5.099 3.413 7.551 1.00 98.56 157 PHE A C 1
ATOM 1185 O O . PHE A 1 157 ? 5.525 4.064 8.507 1.00 98.56 157 PHE A O 1
ATOM 1192 N N . TYR A 1 158 ? 5.833 2.523 6.888 1.00 98.44 158 TYR A N 1
ATOM 1193 C CA . TYR A 1 158 ? 7.210 2.180 7.222 1.00 98.44 158 TYR A CA 1
ATOM 1194 C C . TYR A 1 158 ? 8.048 2.000 5.962 1.00 98.44 158 TYR A C 1
ATOM 1196 O O . TYR A 1 158 ? 7.612 1.379 4.997 1.00 98.44 158 TYR A O 1
ATOM 1204 N N . THR A 1 159 ? 9.282 2.485 5.996 1.00 98.00 159 THR A N 1
ATOM 1205 C CA . THR A 1 159 ? 10.274 2.263 4.939 1.00 98.00 159 THR A CA 1
ATOM 1206 C C . THR A 1 159 ? 11.681 2.239 5.539 1.00 98.00 159 THR A C 1
ATOM 1208 O O . THR A 1 159 ? 11.863 2.389 6.751 1.00 98.00 159 THR A O 1
ATOM 1211 N N . SER A 1 160 ? 12.689 2.002 4.707 1.00 96.44 160 SER A N 1
ATOM 1212 C CA . SER A 1 160 ? 14.086 2.077 5.120 1.00 96.44 160 SER A CA 1
ATOM 1213 C C . SER A 1 160 ? 14.527 3.534 5.305 1.00 96.44 160 SER A C 1
ATOM 1215 O O . SER A 1 160 ? 14.100 4.431 4.578 1.00 96.44 160 SER A O 1
ATOM 1217 N N . SER A 1 161 ? 15.429 3.782 6.255 1.00 96.44 161 SER A N 1
ATOM 1218 C CA . SER A 1 161 ? 16.058 5.094 6.443 1.00 96.44 161 SER A CA 1
ATOM 1219 C C . SER A 1 161 ? 16.782 5.552 5.179 1.00 96.44 161 SER A C 1
ATOM 1221 O O . SER A 1 161 ? 16.780 6.738 4.870 1.00 96.44 161 SER A O 1
ATOM 1223 N N . THR A 1 162 ? 17.356 4.604 4.431 1.00 95.12 162 THR A N 1
ATOM 1224 C CA . THR A 1 162 ? 17.972 4.847 3.127 1.00 95.12 162 THR A CA 1
ATOM 1225 C C . THR A 1 162 ? 16.950 5.415 2.152 1.00 95.12 162 THR A C 1
ATOM 1227 O O . THR A 1 162 ? 17.171 6.491 1.612 1.00 95.12 162 THR A O 1
ATOM 1230 N N . TRP A 1 163 ? 15.801 4.764 1.969 1.00 95.56 163 TRP A N 1
ATOM 1231 C CA . TRP A 1 163 ? 14.784 5.296 1.070 1.00 95.56 163 TRP A CA 1
ATOM 1232 C C . TRP A 1 163 ? 14.289 6.666 1.520 1.00 95.56 163 TRP A C 1
ATOM 1234 O O . TRP A 1 163 ? 14.342 7.605 0.738 1.00 95.56 163 TRP A O 1
ATOM 1244 N N . ALA A 1 164 ? 13.897 6.823 2.786 1.00 95.81 164 ALA A N 1
ATOM 1245 C CA . ALA A 1 164 ? 13.390 8.102 3.289 1.00 95.81 164 ALA A CA 1
ATOM 1246 C C . ALA A 1 164 ? 14.395 9.260 3.110 1.00 95.81 164 ALA A C 1
ATOM 1248 O O . ALA A 1 164 ? 14.016 10.392 2.800 1.00 95.81 164 ALA A O 1
ATOM 1249 N N . GLN A 1 165 ? 15.693 8.978 3.260 1.00 95.12 165 GLN A N 1
ATOM 1250 C CA . GLN A 1 165 ? 16.756 9.955 3.031 1.00 95.12 165 GLN A CA 1
ATOM 1251 C C . GLN A 1 165 ? 16.915 10.326 1.553 1.00 95.12 165 GLN A C 1
ATOM 1253 O O . GLN A 1 165 ? 17.293 11.456 1.260 1.00 95.12 165 GLN A O 1
ATOM 1258 N N . TYR A 1 166 ? 16.646 9.407 0.627 1.00 92.94 166 TYR A N 1
ATOM 1259 C CA . TYR A 1 166 ? 16.859 9.597 -0.810 1.00 92.94 166 TYR A CA 1
ATOM 1260 C C . TYR A 1 166 ? 15.556 9.656 -1.617 1.00 92.94 166 TYR A C 1
ATOM 1262 O O . TYR A 1 166 ? 15.603 9.654 -2.845 1.00 92.94 166 TYR A O 1
ATOM 1270 N N . SER A 1 167 ? 14.399 9.777 -0.965 1.00 91.00 167 SER A N 1
ATOM 1271 C CA . SER A 1 167 ? 13.086 9.738 -1.617 1.00 91.00 167 SER A CA 1
ATOM 1272 C C . SER A 1 167 ? 12.764 10.984 -2.439 1.00 91.00 167 SER A C 1
ATOM 1274 O O . SER A 1 167 ? 11.701 11.042 -3.029 1.00 91.00 167 SER A O 1
ATOM 1276 N N . SER A 1 168 ? 13.651 11.981 -2.525 1.00 90.31 168 SER A N 1
ATOM 1277 C CA . SER A 1 168 ? 13.576 13.092 -3.494 1.00 90.31 168 SER A CA 1
ATOM 1278 C C . SER A 1 168 ? 14.549 12.936 -4.669 1.00 90.31 168 SER A C 1
ATOM 1280 O O . SER A 1 168 ? 14.539 13.753 -5.588 1.00 90.31 168 SER A O 1
ATOM 1282 N N . CYS A 1 169 ? 15.380 11.892 -4.666 1.00 86.81 169 CYS A N 1
ATOM 1283 C CA . CYS A 1 169 ? 16.479 11.741 -5.604 1.00 86.81 169 CYS A CA 1
ATOM 1284 C C . CYS A 1 169 ? 16.010 11.693 -7.068 1.00 86.81 169 CYS A C 1
ATOM 1286 O O . CYS A 1 169 ? 15.002 11.067 -7.406 1.00 86.81 169 CYS A O 1
ATOM 1288 N N . THR A 1 170 ? 16.793 12.338 -7.936 1.00 82.62 170 THR A N 1
ATOM 1289 C CA . THR A 1 170 ? 16.570 12.410 -9.387 1.00 82.62 170 THR A CA 1
ATOM 1290 C C . THR A 1 170 ? 17.653 11.701 -10.206 1.00 82.62 170 THR A C 1
ATOM 1292 O O . THR A 1 170 ? 17.365 11.218 -11.298 1.00 82.62 170 THR A O 1
ATOM 1295 N N . THR A 1 171 ? 18.878 11.572 -9.681 1.00 80.75 171 THR A N 1
ATOM 1296 C CA . THR A 1 171 ? 20.030 10.975 -10.381 1.00 80.75 171 THR A CA 1
ATOM 1297 C C . THR A 1 171 ? 20.789 10.024 -9.457 1.00 80.75 171 THR A C 1
ATOM 1299 O O . THR A 1 171 ? 21.090 10.383 -8.324 1.00 80.75 171 THR A O 1
ATO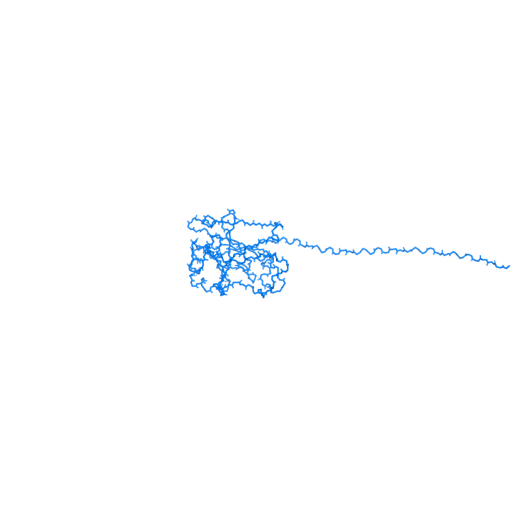M 1302 N N . ASN A 1 172 ? 21.160 8.836 -9.954 1.00 81.50 172 ASN A N 1
ATOM 1303 C CA . ASN A 1 172 ? 21.927 7.815 -9.215 1.00 81.50 172 ASN A CA 1
ATOM 1304 C C . ASN A 1 172 ? 21.286 7.382 -7.883 1.00 81.50 172 ASN A C 1
ATOM 1306 O O . ASN A 1 172 ? 21.967 7.191 -6.877 1.00 81.50 172 ASN A O 1
ATOM 1310 N N . CYS A 1 173 ? 19.963 7.230 -7.880 1.00 83.94 173 CYS A N 1
ATOM 1311 C CA . CYS A 1 173 ? 19.210 6.930 -6.669 1.00 83.94 173 CYS A CA 1
ATOM 1312 C C . CYS A 1 173 ? 19.397 5.480 -6.208 1.00 83.94 173 CYS A C 1
ATOM 1314 O O . CYS A 1 173 ? 19.545 4.581 -7.045 1.00 83.94 173 CYS A O 1
ATOM 1316 N N . PRO A 1 174 ? 19.327 5.220 -4.890 1.00 85.62 174 PRO A N 1
ATOM 1317 C CA . PRO A 1 174 ? 19.395 3.875 -4.337 1.00 85.62 174 PRO A CA 1
ATOM 1318 C C . PRO A 1 174 ? 18.066 3.129 -4.553 1.00 85.62 174 PRO A C 1
ATOM 1320 O O . PRO A 1 174 ? 17.411 2.737 -3.593 1.00 85.62 174 PRO A O 1
ATOM 1323 N N . TRP A 1 175 ? 17.654 2.905 -5.806 1.00 85.12 175 TRP A N 1
ATOM 1324 C CA . TRP A 1 175 ? 16.378 2.262 -6.169 1.00 85.12 175 TRP A CA 1
ATOM 1325 C C . TRP A 1 175 ? 16.185 0.873 -5.548 1.00 85.12 175 TRP A C 1
ATOM 1327 O O . TRP A 1 175 ? 15.058 0.444 -5.341 1.00 85.12 175 TRP A O 1
ATOM 1337 N N . GLY A 1 176 ? 17.273 0.187 -5.182 1.00 87.31 176 GLY A N 1
ATOM 1338 C CA . GLY A 1 176 ? 17.209 -1.065 -4.420 1.00 87.31 176 GLY A CA 1
ATOM 1339 C C . GLY A 1 176 ? 16.580 -0.921 -3.027 1.00 87.31 176 GLY A C 1
ATOM 1340 O O . GLY A 1 176 ? 16.239 -1.925 -2.415 1.00 87.31 176 GLY A O 1
ATOM 1341 N N . SER A 1 177 ? 16.424 0.312 -2.535 1.00 90.81 177 SER A N 1
ATOM 1342 C CA . SER A 1 177 ? 15.775 0.639 -1.264 1.00 90.81 177 SER A CA 1
ATOM 1343 C C . SER A 1 177 ? 14.311 1.078 -1.403 1.00 90.81 177 SER A C 1
ATOM 1345 O O . SER A 1 177 ? 13.677 1.296 -0.375 1.00 90.81 177 SER A O 1
ATOM 1347 N N . ASP A 1 178 ? 13.762 1.164 -2.626 1.00 94.50 178 ASP A N 1
ATOM 1348 C CA . ASP A 1 178 ? 12.378 1.592 -2.912 1.00 94.50 178 ASP A CA 1
ATOM 1349 C C . ASP A 1 178 ? 11.347 0.510 -2.541 1.00 94.50 178 ASP A C 1
ATOM 1351 O O . ASP A 1 178 ? 10.656 -0.067 -3.379 1.00 94.50 178 ASP A O 1
ATOM 1355 N N . TYR A 1 179 ? 11.269 0.202 -1.250 1.00 95.69 179 TYR A N 1
ATOM 1356 C CA . TYR A 1 179 ? 10.320 -0.735 -0.672 1.00 95.69 179 TYR A CA 1
ATOM 1357 C C . TYR A 1 179 ? 9.775 -0.213 0.656 1.00 95.69 179 TYR A C 1
ATOM 1359 O O . TYR A 1 179 ? 10.434 0.514 1.411 1.00 95.69 179 TYR A O 1
ATOM 1367 N N . ALA A 1 180 ? 8.546 -0.608 0.957 1.00 97.94 180 ALA A N 1
ATOM 1368 C CA . ALA A 1 180 ? 7.841 -0.182 2.146 1.00 97.94 180 ALA A CA 1
ATOM 1369 C C . ALA A 1 180 ? 6.793 -1.187 2.605 1.00 97.94 180 ALA A C 1
ATOM 1371 O O . ALA A 1 180 ? 6.308 -2.038 1.856 1.00 97.94 180 ALA A O 1
ATOM 1372 N N . ALA A 1 181 ? 6.408 -1.007 3.861 1.00 98.44 181 ALA A N 1
ATOM 1373 C CA . ALA A 1 181 ? 5.278 -1.661 4.481 1.00 98.44 181 ALA A CA 1
ATOM 1374 C C . ALA A 1 181 ? 4.251 -0.620 4.933 1.00 98.44 181 ALA A C 1
ATOM 1376 O O . ALA A 1 181 ? 4.609 0.465 5.396 1.00 98.44 181 ALA A O 1
ATOM 1377 N N . ALA A 1 182 ? 2.973 -0.982 4.890 1.00 98.69 182 ALA A N 1
ATOM 1378 C CA . ALA A 1 182 ? 1.926 -0.231 5.569 1.00 98.69 18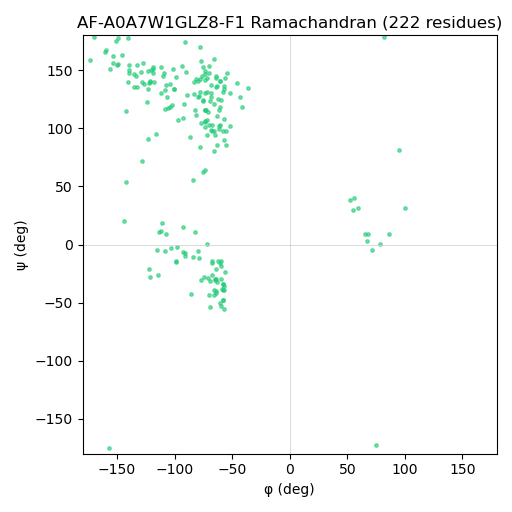2 ALA A CA 1
ATOM 1379 C C . ALA A 1 182 ? 1.011 -1.160 6.369 1.00 98.69 182 ALA A C 1
ATOM 1381 O O . ALA A 1 182 ? 0.889 -2.351 6.075 1.00 98.69 182 ALA A O 1
ATOM 1382 N N . VAL A 1 183 ? 0.389 -0.609 7.409 1.00 98.69 183 VAL A N 1
ATOM 1383 C CA . VAL A 1 183 ? -0.434 -1.361 8.362 1.00 98.69 183 VAL A CA 1
ATOM 1384 C C . VAL A 1 183 ? -1.901 -1.022 8.162 1.00 98.69 183 VAL A C 1
ATOM 1386 O O . VAL A 1 183 ? -2.311 0.114 8.399 1.00 98.69 183 VAL A O 1
ATOM 1389 N N . ALA A 1 184 ? -2.703 -2.010 7.783 1.00 98.75 184 ALA A N 1
ATOM 1390 C CA . ALA A 1 184 ? -4.145 -1.879 7.639 1.00 98.75 184 ALA A CA 1
ATOM 1391 C C . ALA A 1 184 ? -4.868 -1.950 8.996 1.00 98.75 184 ALA A C 1
ATOM 1393 O O . ALA A 1 184 ? -4.533 -2.753 9.873 1.00 98.75 184 ALA A O 1
ATOM 1394 N N . ALA A 1 185 ? -5.898 -1.124 9.161 1.00 98.38 185 ALA A N 1
ATOM 1395 C CA . ALA A 1 185 ? -6.860 -1.242 10.248 1.00 98.38 185 ALA A CA 1
ATOM 1396 C C . ALA A 1 185 ? -7.751 -2.481 10.049 1.00 98.38 185 ALA A C 1
ATOM 1398 O O . ALA A 1 185 ? -8.082 -2.812 8.910 1.00 98.38 185 ALA A O 1
ATOM 1399 N N . PRO A 1 186 ? -8.209 -3.141 11.128 1.00 97.69 186 PRO A N 1
ATOM 1400 C CA . PRO A 1 186 ? -9.241 -4.162 11.010 1.00 97.69 186 PRO A CA 1
ATOM 1401 C C . PRO A 1 186 ? -10.561 -3.553 10.517 1.00 97.69 186 PRO A C 1
ATOM 1403 O O . PRO A 1 186 ? -10.932 -2.436 10.890 1.00 97.69 186 PRO A O 1
ATOM 1406 N N . VAL A 1 187 ? -11.307 -4.315 9.720 1.00 97.06 187 VAL A N 1
ATOM 1407 C CA . VAL A 1 187 ? -12.595 -3.896 9.151 1.00 97.06 187 VAL A CA 1
ATOM 1408 C C . VAL A 1 187 ? -13.655 -4.917 9.536 1.00 97.06 187 VAL A C 1
ATOM 1410 O O . VAL A 1 187 ? -13.511 -6.106 9.274 1.00 97.06 187 VAL A O 1
ATOM 1413 N N . GLY A 1 188 ? -14.719 -4.466 10.207 1.00 94.81 188 GLY A N 1
ATOM 1414 C CA . GLY A 1 188 ? -15.807 -5.354 10.637 1.00 94.81 188 GLY A CA 1
ATOM 1415 C C . GLY A 1 188 ? -15.350 -6.488 11.564 1.00 94.81 188 GLY A C 1
ATOM 1416 O O . GLY A 1 188 ? -15.889 -7.586 11.491 1.00 94.81 188 GLY A O 1
ATOM 1417 N N . GLY A 1 189 ? -14.319 -6.250 12.383 1.00 95.81 189 GLY A N 1
ATOM 1418 C CA . GLY A 1 189 ? -13.732 -7.260 13.272 1.00 95.81 189 GLY A CA 1
ATOM 1419 C C . GLY A 1 189 ? -12.790 -8.260 12.589 1.00 95.81 189 GLY A C 1
ATOM 1420 O O . GLY A 1 189 ? -12.251 -9.125 13.271 1.00 95.81 189 GLY A O 1
ATOM 1421 N N . GLN A 1 190 ? -12.558 -8.145 11.276 1.00 98.00 190 GLN A N 1
ATOM 1422 C CA . GLN A 1 190 ? -11.638 -9.008 10.531 1.00 98.00 190 GLN A CA 1
ATOM 1423 C C . GLN A 1 190 ? -10.281 -8.327 10.332 1.00 98.00 190 GLN A C 1
ATOM 1425 O O . GLN A 1 190 ? -10.200 -7.113 10.121 1.00 98.00 190 GLN A O 1
ATOM 1430 N N . THR A 1 191 ? -9.211 -9.120 10.384 1.00 98.62 191 THR A N 1
ATOM 1431 C CA . THR A 1 191 ? -7.876 -8.714 9.927 1.00 98.62 191 THR A CA 1
ATOM 1432 C C . THR A 1 191 ? -7.818 -8.757 8.401 1.00 98.62 191 THR A C 1
ATOM 1434 O O . THR A 1 191 ? -8.596 -9.475 7.769 1.00 98.62 191 THR A O 1
ATOM 1437 N N . LEU A 1 192 ? -6.883 -8.012 7.803 1.00 98.75 192 LEU A N 1
ATOM 1438 C CA . LEU A 1 192 ? -6.703 -8.002 6.348 1.00 98.75 192 LEU A CA 1
ATOM 1439 C C . LEU A 1 192 ? -6.431 -9.414 5.832 1.00 98.75 192 LEU A C 1
ATOM 1441 O O . LEU A 1 192 ? -7.188 -9.925 5.011 1.00 98.75 192 LEU A O 1
ATOM 1445 N N . ALA A 1 193 ? -5.401 -10.074 6.365 1.00 98.69 193 ALA A N 1
ATOM 1446 C CA . ALA A 1 193 ? -5.027 -11.406 5.909 1.00 98.69 193 ALA A CA 1
ATOM 1447 C C . ALA A 1 193 ? -6.088 -12.462 6.258 1.00 98.69 193 ALA A C 1
ATOM 1449 O O . ALA A 1 193 ? -6.243 -13.432 5.524 1.00 98.69 193 ALA A O 1
ATOM 1450 N N . GLY A 1 194 ? -6.884 -12.252 7.314 1.00 98.50 194 GLY A N 1
ATOM 1451 C CA . GLY A 1 194 ? -8.040 -13.099 7.608 1.00 98.50 194 GLY A CA 1
ATOM 1452 C C . GLY A 1 194 ? -9.131 -13.018 6.535 1.00 98.50 194 GLY A C 1
ATOM 1453 O O . GLY A 1 194 ? -9.821 -14.005 6.292 1.00 98.50 194 GLY A O 1
ATOM 1454 N N . ARG A 1 195 ? -9.270 -11.869 5.859 1.00 98.50 195 ARG A N 1
ATOM 1455 C CA . ARG A 1 195 ? -10.226 -11.688 4.759 1.00 98.50 195 ARG A CA 1
ATOM 1456 C C . ARG A 1 195 ? -9.674 -12.134 3.410 1.00 98.50 195 ARG A C 1
ATOM 1458 O O . ARG A 1 195 ? -10.425 -12.709 2.626 1.00 98.50 195 ARG A O 1
ATOM 1465 N N . VAL A 1 196 ? -8.418 -11.804 3.109 1.00 98.62 196 VAL A N 1
ATOM 1466 C CA . VAL A 1 196 ? -7.880 -11.918 1.740 1.00 98.62 196 VAL A CA 1
ATOM 1467 C C . VAL A 1 196 ? -6.765 -12.939 1.564 1.00 98.62 196 VAL A C 1
ATOM 1469 O O . VAL A 1 196 ? -6.330 -13.177 0.436 1.00 98.62 196 VAL A O 1
ATOM 1472 N N . GLY A 1 197 ? -6.322 -13.555 2.658 1.00 98.69 197 GLY A N 1
ATOM 1473 C CA . GLY A 1 197 ? -5.088 -14.328 2.711 1.00 98.69 197 GLY A CA 1
ATOM 1474 C C . GLY A 1 197 ? -3.851 -13.432 2.722 1.00 98.69 197 GLY A C 1
ATOM 1475 O O . GLY A 1 197 ? -3.935 -12.209 2.814 1.00 98.69 197 GLY A O 1
ATOM 1476 N N . SER A 1 198 ? -2.679 -14.046 2.618 1.00 98.44 198 SER A N 1
ATOM 1477 C CA . SER A 1 198 ? -1.410 -13.334 2.506 1.00 98.44 198 SER A CA 1
ATOM 1478 C C . SER A 1 198 ? -0.403 -14.144 1.707 1.00 98.44 198 SER A C 1
ATOM 1480 O O . SER A 1 198 ? -0.478 -15.374 1.661 1.00 98.44 198 SER A O 1
ATOM 1482 N N . VAL A 1 199 ? 0.561 -13.462 1.092 1.00 97.50 199 VAL A N 1
ATOM 1483 C CA . VAL A 1 199 ? 1.704 -14.117 0.442 1.00 97.50 199 VAL A CA 1
ATOM 1484 C C . VAL A 1 199 ? 2.948 -14.046 1.327 1.00 97.50 199 VAL A C 1
ATOM 1486 O O . VAL A 1 199 ? 3.111 -13.130 2.136 1.00 97.50 199 VAL A O 1
ATOM 1489 N N . GLY A 1 200 ? 3.835 -15.031 1.188 1.00 95.38 200 GLY A N 1
ATOM 1490 C CA . GLY A 1 200 ? 5.130 -15.019 1.864 1.00 95.38 200 GLY A CA 1
ATOM 1491 C C . GLY A 1 200 ? 6.071 -13.956 1.291 1.00 95.38 200 GLY A C 1
ATOM 1492 O O . GLY A 1 200 ? 5.978 -13.599 0.119 1.00 95.38 200 GLY A O 1
ATOM 1493 N N . ILE A 1 201 ? 7.007 -13.491 2.118 1.00 91.19 201 ILE A N 1
ATOM 1494 C CA . ILE A 1 201 ? 8.108 -12.610 1.715 1.00 91.19 201 ILE A CA 1
ATOM 1495 C C . ILE A 1 201 ? 9.441 -13.288 2.040 1.00 91.19 201 ILE A C 1
ATOM 1497 O O . ILE A 1 201 ? 9.574 -13.930 3.084 1.00 91.19 201 ILE A O 1
ATOM 1501 N N . ALA A 1 202 ? 10.419 -13.172 1.143 1.00 89.12 202 ALA A N 1
ATOM 1502 C CA . ALA A 1 202 ? 11.742 -13.768 1.302 1.00 89.12 202 ALA A CA 1
ATOM 1503 C C . ALA A 1 202 ? 12.830 -12.692 1.209 1.00 89.12 202 ALA A C 1
ATOM 1505 O O . ALA A 1 202 ? 12.830 -11.878 0.290 1.00 89.12 202 ALA A O 1
ATOM 1506 N N . PHE A 1 203 ? 13.783 -12.731 2.141 1.00 88.00 203 PHE A N 1
ATOM 1507 C CA . PHE A 1 203 ? 14.964 -11.868 2.166 1.00 88.00 203 PHE A CA 1
ATOM 1508 C C . PHE A 1 203 ? 16.229 -12.726 2.185 1.00 88.00 203 PHE A C 1
ATOM 1510 O O . PHE A 1 203 ? 16.217 -13.836 2.715 1.00 88.00 203 PHE A O 1
ATOM 1517 N N . GLY A 1 204 ? 17.321 -12.223 1.604 1.00 85.62 204 GLY A N 1
ATOM 1518 C CA . GLY A 1 204 ? 18.624 -12.900 1.630 1.00 85.62 204 GLY A CA 1
ATOM 1519 C C . GLY A 1 204 ? 18.696 -14.210 0.832 1.00 85.62 204 GLY A C 1
ATOM 1520 O O . GLY A 1 204 ? 19.690 -14.923 0.927 1.00 85.62 204 GLY A O 1
ATOM 1521 N N . ASN A 1 205 ? 17.670 -14.540 0.042 1.00 80.25 205 ASN A N 1
ATOM 1522 C CA . ASN A 1 205 ? 17.664 -15.745 -0.779 1.00 80.25 205 ASN A CA 1
ATOM 1523 C C . ASN A 1 205 ? 18.340 -15.475 -2.129 1.00 80.25 205 ASN A C 1
ATOM 1525 O O . ASN A 1 205 ? 17.699 -15.048 -3.091 1.00 80.25 205 ASN A O 1
ATOM 1529 N N . THR A 1 206 ? 19.642 -15.739 -2.200 1.00 78.12 206 THR A N 1
ATOM 1530 C CA . THR A 1 206 ? 20.450 -15.523 -3.409 1.00 78.12 206 THR A CA 1
ATOM 1531 C C . THR A 1 206 ? 20.028 -16.402 -4.586 1.00 78.12 206 THR A C 1
ATOM 1533 O O . THR A 1 206 ? 20.255 -16.021 -5.732 1.00 78.12 206 THR A O 1
ATOM 1536 N N . ASN A 1 207 ? 19.335 -17.520 -4.338 1.00 78.00 207 ASN A N 1
ATOM 1537 C CA . ASN A 1 207 ? 18.811 -18.384 -5.400 1.00 78.00 207 ASN A CA 1
ATOM 1538 C C . ASN A 1 207 ? 17.695 -17.713 -6.220 1.00 78.00 207 ASN A C 1
ATOM 1540 O O . ASN A 1 207 ? 17.352 -18.203 -7.290 1.00 78.00 207 ASN A O 1
ATOM 1544 N N . LEU A 1 208 ? 17.121 -16.603 -5.735 1.00 75.25 208 LEU A N 1
ATOM 1545 C CA . LEU A 1 208 ? 16.073 -15.859 -6.439 1.00 75.25 208 LEU A CA 1
ATOM 1546 C C . LEU A 1 208 ? 16.617 -14.751 -7.352 1.00 75.25 208 LEU A C 1
ATOM 1548 O O . LEU A 1 208 ? 15.846 -14.174 -8.112 1.00 75.25 208 LEU A O 1
ATOM 1552 N N . ILE A 1 209 ? 17.923 -14.457 -7.318 1.00 73.25 209 ILE A N 1
ATOM 1553 C CA . ILE A 1 209 ? 18.522 -13.339 -8.074 1.00 73.25 209 ILE A CA 1
ATOM 1554 C C . ILE A 1 209 ? 18.371 -13.529 -9.594 1.00 73.25 209 ILE A C 1
ATOM 1556 O O . ILE A 1 209 ? 18.214 -12.554 -10.323 1.00 73.25 209 ILE A O 1
ATOM 1560 N N . SER A 1 210 ? 18.389 -14.775 -10.071 1.00 74.38 210 SER A N 1
ATOM 1561 C CA . SER A 1 210 ? 18.238 -15.137 -11.487 1.00 74.38 210 SER A CA 1
ATOM 1562 C C . SER A 1 210 ? 16.887 -15.780 -11.819 1.00 74.38 210 SER A C 1
ATOM 1564 O O . SER A 1 210 ? 16.707 -16.296 -12.923 1.00 74.38 210 SER A O 1
ATOM 1566 N N . ALA A 1 211 ? 15.941 -15.787 -10.876 1.00 78.25 211 ALA A N 1
ATOM 1567 C CA . ALA A 1 211 ? 14.647 -16.419 -11.084 1.00 78.25 211 ALA A CA 1
ATOM 1568 C C . ALA A 1 211 ? 13.769 -15.581 -12.024 1.00 78.25 211 ALA A C 1
ATOM 1570 O O . ALA A 1 211 ? 13.726 -14.354 -11.931 1.00 78.25 211 ALA A O 1
ATOM 1571 N N . ALA A 1 212 ? 13.015 -16.259 -12.892 1.00 81.94 212 ALA A N 1
ATOM 1572 C CA . ALA A 1 212 ? 11.900 -15.626 -13.582 1.00 81.94 212 ALA A CA 1
ATOM 1573 C C . ALA A 1 212 ? 10.840 -15.222 -12.547 1.00 81.94 212 ALA A C 1
ATOM 1575 O O . ALA A 1 212 ? 10.509 -16.003 -11.649 1.00 81.94 212 ALA A O 1
ATOM 1576 N N . VAL A 1 213 ? 10.304 -14.009 -12.675 1.00 83.69 213 VAL A N 1
ATOM 1577 C CA . VAL A 1 213 ? 9.311 -13.465 -11.743 1.00 83.69 213 VAL A CA 1
ATOM 1578 C C . VAL A 1 213 ? 8.093 -12.951 -12.497 1.00 83.69 213 VAL A C 1
ATOM 1580 O O . VAL A 1 213 ? 8.198 -12.311 -13.543 1.00 83.69 213 VAL A O 1
ATOM 1583 N N . ALA A 1 214 ? 6.917 -13.214 -11.938 1.00 87.38 214 ALA A N 1
ATOM 1584 C CA . ALA A 1 214 ? 5.690 -12.545 -12.335 1.00 87.38 214 ALA A CA 1
ATOM 1585 C C . ALA A 1 214 ? 5.503 -11.315 -11.441 1.00 87.38 214 ALA A C 1
ATOM 1587 O O . ALA A 1 214 ? 5.438 -11.440 -10.217 1.00 87.38 214 ALA A O 1
ATOM 1588 N N . ALA A 1 215 ? 5.436 -10.137 -12.054 1.00 89.69 215 ALA A N 1
ATOM 1589 C CA . ALA A 1 215 ? 5.163 -8.882 -11.374 1.00 89.69 215 ALA A CA 1
ATOM 1590 C C . ALA A 1 215 ? 3.708 -8.494 -11.632 1.00 89.69 215 ALA A C 1
ATOM 1592 O O . ALA A 1 215 ? 3.311 -8.322 -12.780 1.00 89.69 215 ALA A O 1
ATOM 1593 N N . TYR A 1 216 ? 2.922 -8.359 -10.569 1.00 92.88 216 TYR A N 1
ATOM 1594 C CA . TYR A 1 216 ? 1.518 -7.971 -10.661 1.00 92.88 216 TYR A CA 1
ATOM 1595 C C . TYR A 1 216 ? 1.344 -6.511 -10.260 1.00 92.88 216 TYR A C 1
ATOM 1597 O O . TYR A 1 216 ? 1.936 -6.063 -9.276 1.00 92.88 216 TYR A O 1
ATOM 1605 N N . GLY A 1 217 ? 0.512 -5.786 -11.001 1.00 92.75 217 GLY A N 1
ATOM 1606 C CA . GLY A 1 217 ? 0.200 -4.391 -10.715 1.00 92.75 217 GLY A CA 1
ATOM 1607 C C . GLY A 1 217 ? -1.196 -3.983 -11.170 1.00 92.75 217 GLY A C 1
ATOM 1608 O O . GLY A 1 217 ? -1.920 -4.755 -11.801 1.00 92.75 217 GLY A O 1
ATOM 1609 N N . PHE A 1 218 ? -1.546 -2.747 -10.832 1.00 92.81 218 PHE A N 1
ATOM 1610 C CA . PHE A 1 218 ? -2.818 -2.099 -11.140 1.00 92.81 218 PHE A CA 1
ATOM 1611 C C . PHE A 1 218 ? -2.544 -0.745 -11.809 1.00 92.81 218 PHE A C 1
ATOM 1613 O O . PHE A 1 218 ? -2.663 0.298 -11.164 1.00 92.81 218 PHE A O 1
ATOM 1620 N N . PRO A 1 219 ? -2.076 -0.748 -13.068 1.00 87.25 219 PRO A N 1
ATOM 1621 C CA . PRO A 1 219 ? -1.855 0.485 -13.816 1.00 87.25 219 PRO A CA 1
ATOM 1622 C C . PRO A 1 219 ? -3.178 1.237 -14.026 1.00 87.25 219 PRO A C 1
ATOM 1624 O O . PRO A 1 219 ? -4.190 0.630 -14.358 1.00 87.25 219 PRO A O 1
ATOM 1627 N N . THR A 1 220 ? -3.165 2.558 -13.838 1.00 76.69 220 THR A N 1
ATOM 1628 C CA . THR A 1 220 ? -4.357 3.431 -13.925 1.00 76.69 220 THR A CA 1
ATOM 1629 C C . THR A 1 220 ? -4.303 4.415 -15.100 1.00 76.69 220 THR A C 1
ATOM 1631 O O . THR A 1 220 ? -5.121 5.328 -15.201 1.00 76.69 220 THR A O 1
ATOM 1634 N N . VAL A 1 221 ? -3.338 4.234 -16.005 1.00 71.94 221 VAL A N 1
ATOM 1635 C CA . VAL A 1 221 ? -3.165 5.024 -17.231 1.00 71.94 221 VAL A CA 1
ATOM 1636 C C . VAL A 1 221 ? -3.233 4.123 -18.459 1.00 71.94 221 VAL A C 1
ATOM 1638 O O . VAL A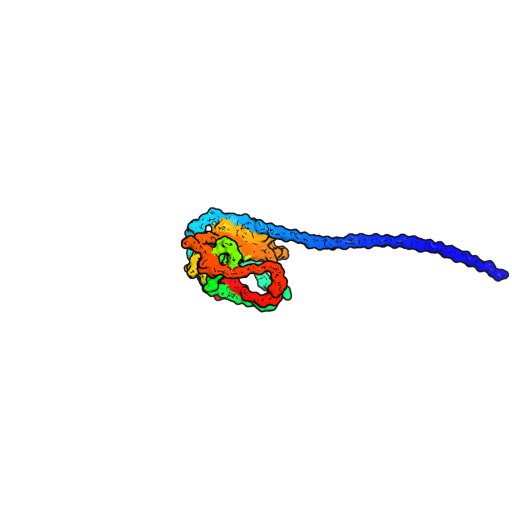 1 221 ? -2.845 2.962 -18.402 1.00 71.94 221 VAL A O 1
ATOM 1641 N N . SER A 1 222 ? -3.697 4.673 -19.584 1.00 66.25 222 SER A N 1
ATOM 1642 C CA . SER A 1 222 ? -3.843 3.965 -20.866 1.00 66.25 222 SER A CA 1
ATOM 1643 C C . SER A 1 222 ? -2.608 3.112 -21.226 1.00 66.25 222 SER A C 1
ATOM 1645 O O . SER A 1 222 ? -1.482 3.601 -21.092 1.00 66.25 222 SER A O 1
ATOM 1647 N N . PRO A 1 223 ? -2.781 1.886 -21.765 1.00 69.44 223 PRO A N 1
ATOM 1648 C CA . PRO A 1 223 ? -4.022 1.317 -22.315 1.00 69.44 223 PRO A CA 1
ATOM 1649 C C . PRO A 1 223 ? -4.869 0.508 -21.316 1.00 69.44 223 PRO A C 1
ATOM 1651 O O . PRO A 1 223 ? -5.717 -0.268 -21.755 1.00 69.44 223 PRO A O 1
ATOM 1654 N N . PHE A 1 224 ? -4.596 0.632 -20.016 1.00 60.53 224 PHE A N 1
ATOM 1655 C CA . PHE A 1 224 ? -5.202 -0.182 -18.962 1.00 60.53 224 PHE A CA 1
ATOM 1656 C C . PHE A 1 224 ? -6.524 0.385 -18.438 1.00 60.53 224 PHE A C 1
ATOM 1658 O O . PHE A 1 224 ? -6.689 1.627 -18.467 1.00 60.53 224 PHE A O 1
#